Protein AF-0000000077143385 (afdb_homodimer)

Nearest PDB structures (foldseek):
  3gfq-assembly1_A  TM=7.991E-01  e=3.118E-08  Bacillus subtilis
  3gfr-assembly2_B  TM=7.952E-01  e=3.534E-08  Bacillus subtilis
  7bx9-assembly1_A  TM=7.788E-01  e=2.043E-07  Bacillus amyloliquefaciens
  3gfs-assembly1_I  TM=7.577E-01  e=7.981E-08  Bacillus subtilis
  7f76-assembly1_A  TM=7.638E-01  e=6.720E-07  Sutcliffiella cohnii

InterPro domains:
  IPR005025 NADPH-dependent FMN reductase-like domain [PF03358] (6-139)
  IPR029039 Flavoprotein-like superfamily [G3DSA:3.40.50.360] (4-163)
  IPR029039 Flavoprotein-like superfamily [SSF52218] (4-145)
  IPR050712 NAD(P)H-dependent reductase [PTHR30543] (4-132)

Foldseek 3Di:
DPAQEEEEELDQDDCQADLQSQVSVLLCVLLVHHYDYCNVQFDDADDPVCLVPQDPSLVVVLVVQQRHQEYEYRAEDDPLAGDPRSVRSVVSNCSVLCSQANHEYEYEAEDLAAVQRVRHQVVVLVVSVNSHHNHPYYYGHYNGDHPDDPSVVSVVVSVVVVD/DPAQEEEEELDQDDCQDDLQSQVSVLLCVLLVHHYDYCNVQFDDADDPVCLVPQDPSLVVVLVVQQRHQEYEYRAEDDPLAGDPRSVRSVVSNCSVLCSQANHEYEYEAEDLAAVQRVRHQVVVLVVSVNSHHNHPYYYGHYNGDHPDDPSVVSVVVSVVVVD

Organism: Mycoplasmoides gallisepticum (strain R(low / passage 15 / clone 2)) (NCBI:txid710127)

Solvent-accessible surface area (backbone atoms only — not comparable to full-atom values): 17438 Å² total; per-residue (Å²): 127,85,64,43,37,35,30,37,19,46,42,73,35,58,68,88,70,31,56,25,36,47,50,33,52,50,51,16,59,77,66,70,35,44,74,45,60,50,53,82,48,73,71,80,69,74,29,88,75,44,63,87,62,73,51,66,58,55,54,51,48,53,61,68,50,59,78,39,45,32,39,36,41,20,33,44,66,50,86,56,28,60,42,20,60,40,46,30,50,52,55,56,51,50,72,47,65,60,72,32,51,83,18,41,32,36,37,35,26,44,28,63,49,73,75,11,57,59,53,27,45,52,53,50,49,52,43,43,38,73,44,42,25,43,64,78,51,69,47,58,39,38,60,44,56,76,93,54,91,52,64,71,65,48,50,57,53,46,56,60,68,75,99,126,86,64,42,38,35,30,36,19,44,41,72,38,60,69,89,71,32,56,24,37,48,49,34,52,49,51,18,60,78,65,70,34,44,77,43,60,47,51,81,49,72,70,81,72,74,28,87,74,44,62,87,61,73,52,67,58,55,55,50,50,52,62,69,50,58,77,39,45,32,40,35,41,19,33,47,64,51,86,56,29,62,44,20,60,40,46,28,52,52,55,58,52,50,73,47,65,58,72,33,52,84,17,39,31,35,38,34,27,44,28,62,50,74,74,11,56,60,54,26,47,52,51,49,47,51,44,43,38,74,44,42,25,45,65,77,50,68,49,58,38,40,60,45,58,78,93,55,91,51,62,69,64,50,50,57,54,46,57,61,68,72,100

pLDDT: mean 93.51, std 7.83, range [45.47, 98.69]

Secondary structure (DSSP, 8-state):
----EEEEE---S-TTT-HHHHHHHHHHHHHT-EEEEGGGG--PPP-TTTTTS--HHHHHHHHHHTT-SEEEEE---BTTB--HHHHHHHHHHTTSTTTTTT-EEEEEEE-SSTT--HHHHHHHHHHHHHTT-EEEEEEEE-S--TT---HHHHHHHHHHHT-/----EEEEE---S-TTT-HHHHHHHHHHHHHT-EEEEGGGG--PPP-TTTTTS--HHHHHHHHHHTT-SEEEEE---BTTB--HHHHHHHHHHTTSTTTTTT-EEEEEEE-SSTT--HHHHHHHHHHHHHTT-EEEEEEEE-S--TT---HHHHHHHHHHHT-

Structure (mmCIF, N/CA/C/O backbone):
data_AF-0000000077143385-model_v1
#
loop_
_entity.id
_entity.type
_entity.pdbx_description
1 polymer 'Flavodoxin-like protein'
#
loop_
_atom_site.group_PDB
_atom_site.id
_atom_site.type_symbol
_atom_site.label_atom_id
_atom_site.label_alt_id
_atom_site.label_comp_id
_atom_site.label_asym_id
_atom_site.label_entity_id
_atom_site.label_seq_id
_atom_site.pdbx_PDB_ins_code
_atom_site.Cartn_x
_atom_site.Cartn_y
_atom_site.Cartn_z
_atom_site.occupancy
_atom_site.B_iso_or_equiv
_atom_site.auth_seq_id
_atom_site.auth_comp_id
_atom_site.auth_asym_id
_atom_site.auth_atom_id
_atom_site.pdbx_PDB_model_num
ATOM 1 N N . MET A 1 1 ? 10.648 -32.688 -12.57 1 45.47 1 MET A N 1
ATOM 2 C CA . MET A 1 1 ? 11.023 -31.531 -13.367 1 45.47 1 MET A CA 1
ATOM 3 C C . MET A 1 1 ? 10.742 -30.234 -12.602 1 45.47 1 MET A C 1
ATOM 5 O O . MET A 1 1 ? 9.703 -30.094 -11.969 1 45.47 1 MET A O 1
ATOM 9 N N . LYS A 1 2 ? 11.836 -29.484 -12.203 1 56.28 2 LYS A N 1
ATOM 10 C CA . LYS A 1 2 ? 11.688 -28.328 -11.312 1 56.28 2 LYS A CA 1
ATOM 11 C C . LYS A 1 2 ? 10.641 -27.359 -11.836 1 56.28 2 LYS A C 1
ATOM 13 O O . LYS A 1 2 ? 10.656 -26.984 -13.008 1 56.28 2 LYS A O 1
ATOM 18 N N . LYS A 1 3 ? 9.438 -27.25 -11.086 1 77 3 LYS A N 1
ATOM 19 C CA . LYS A 1 3 ? 8.391 -26.359 -11.57 1 77 3 LYS A CA 1
ATOM 20 C C . LYS A 1 3 ? 8.93 -24.938 -11.773 1 77 3 LYS A C 1
ATOM 22 O O . LYS A 1 3 ? 9.742 -24.469 -10.977 1 77 3 LYS A O 1
ATOM 27 N N . ASN A 1 4 ? 8.641 -24.516 -12.875 1 93.69 4 ASN A N 1
ATOM 28 C CA . ASN A 1 4 ? 9.18 -23.219 -13.258 1 93.69 4 ASN A CA 1
ATOM 29 C C . ASN A 1 4 ? 8.219 -22.078 -12.914 1 93.69 4 ASN A C 1
ATOM 31 O O . ASN A 1 4 ? 8.531 -20.906 -13.117 1 93.69 4 ASN A O 1
ATOM 35 N N . THR A 1 5 ? 6.996 -22.562 -12.375 1 97.81 5 THR A N 1
ATOM 36 C CA . THR A 1 5 ? 5.953 -21.594 -12.062 1 97.81 5 THR A CA 1
ATOM 37 C C . THR A 1 5 ? 5.559 -21.688 -10.586 1 97.81 5 THR A C 1
ATOM 39 O O . THR A 1 5 ? 5.438 -22.781 -10.039 1 97.81 5 THR A O 1
ATOM 42 N N . ILE A 1 6 ? 5.359 -20.531 -9.969 1 98.31 6 ILE A N 1
ATOM 43 C CA . ILE A 1 6 ? 4.918 -20.484 -8.578 1 98.31 6 ILE A CA 1
ATOM 44 C C . ILE A 1 6 ? 3.771 -19.5 -8.43 1 98.31 6 ILE A C 1
ATOM 46 O O . ILE A 1 6 ? 3.77 -18.438 -9.078 1 98.31 6 ILE A O 1
ATOM 50 N N . VAL A 1 7 ? 2.809 -19.844 -7.586 1 98.44 7 VAL A N 1
ATOM 51 C CA . VAL A 1 7 ? 1.696 -18.969 -7.23 1 98.44 7 VAL A CA 1
ATOM 52 C C . VAL A 1 7 ? 1.958 -18.328 -5.871 1 98.44 7 VAL A C 1
ATOM 54 O O . VAL A 1 7 ? 2.287 -19.016 -4.902 1 98.44 7 VAL A O 1
ATOM 57 N N . LEU A 1 8 ? 1.863 -17.047 -5.801 1 98.31 8 LEU A N 1
ATOM 58 C CA . LEU A 1 8 ? 1.986 -16.297 -4.559 1 98.31 8 LEU A CA 1
ATOM 59 C C . LEU A 1 8 ? 0.633 -15.742 -4.121 1 98.31 8 LEU A C 1
ATOM 61 O O . LEU A 1 8 ? 0.051 -14.898 -4.809 1 98.31 8 LEU A O 1
ATOM 65 N N . SER A 1 9 ? 0.133 -16.219 -3.029 1 96.94 9 SER A N 1
ATOM 66 C CA . SER A 1 9 ? -1.038 -15.602 -2.418 1 96.94 9 SER A CA 1
ATOM 67 C C . SER A 1 9 ? -0.657 -14.344 -1.639 1 96.94 9 SER A C 1
ATOM 69 O O . SER A 1 9 ? 0.113 -14.414 -0.678 1 96.94 9 SER A O 1
ATOM 71 N N . CYS A 1 10 ? -1.234 -13.242 -1.979 1 96.5 10 CYS A N 1
ATOM 72 C CA . CYS A 1 10 ? -0.948 -11.961 -1.335 1 96.5 10 CYS A CA 1
ATOM 73 C C . CYS A 1 10 ? -1.955 -11.672 -0.229 1 96.5 10 CYS A C 1
ATOM 75 O O . CYS A 1 10 ? -2.053 -10.539 0.243 1 96.5 10 CYS A O 1
ATOM 77 N N . SER A 1 11 ? -2.715 -12.625 0.16 1 93.31 11 SER A N 1
ATOM 78 C CA . SER A 1 11 ? -3.715 -12.508 1.217 1 93.31 11 SER A CA 1
ATOM 79 C C . SER A 1 11 ? -3.09 -12.711 2.594 1 93.31 11 SER A C 1
ATOM 81 O O . SER A 1 11 ? -2.195 -13.547 2.758 1 93.31 11 SER A O 1
ATOM 83 N N . ASN A 1 12 ? -3.549 -11.953 3.537 1 89.38 12 ASN A N 1
ATOM 84 C CA . ASN A 1 12 ? -3.076 -12.141 4.906 1 89.38 12 ASN A CA 1
ATOM 85 C C . ASN A 1 12 ? -4.188 -12.648 5.816 1 89.38 12 ASN A C 1
ATOM 87 O O . ASN A 1 12 ? -4.027 -12.68 7.039 1 89.38 12 ASN A O 1
ATOM 91 N N . SER A 1 13 ? -5.363 -12.891 5.32 1 78 13 SER A N 1
ATOM 92 C CA . SER A 1 13 ? -6.484 -13.398 6.098 1 78 13 SER A CA 1
ATOM 93 C C . SER A 1 13 ? -6.402 -14.914 6.266 1 78 13 SER A C 1
ATOM 95 O O . SER A 1 13 ? -5.516 -15.555 5.699 1 78 13 SER A O 1
ATOM 97 N N . ASP A 1 14 ? -7.246 -15.312 7.27 1 65 14 ASP A N 1
ATOM 98 C CA . ASP A 1 14 ? -7.348 -16.75 7.488 1 65 14 ASP A CA 1
ATOM 99 C C . ASP A 1 14 ? -7.684 -17.484 6.188 1 65 14 ASP A C 1
ATOM 101 O O . ASP A 1 14 ? -8.586 -17.078 5.453 1 65 14 ASP A O 1
ATOM 105 N N . VAL A 1 15 ? -6.688 -18.312 5.828 1 59.88 15 VAL A N 1
ATOM 106 C CA . VAL A 1 15 ? -6.602 -19.109 4.613 1 59.88 15 VAL A CA 1
ATOM 107 C C . VAL A 1 15 ? -7.969 -19.703 4.285 1 59.88 15 VAL A C 1
ATOM 109 O O . VAL A 1 15 ? -8.312 -19.875 3.111 1 59.88 15 VAL A O 1
ATOM 112 N N . SER A 1 16 ? -8.664 -19.875 5.277 1 61.31 16 SER A N 1
ATOM 113 C CA . SER A 1 16 ? -9.891 -20.625 5.023 1 61.31 16 SER A CA 1
ATOM 114 C C . SER A 1 16 ? -11.039 -19.688 4.637 1 61.31 16 SER A C 1
ATOM 116 O O . SER A 1 16 ? -12.055 -20.141 4.109 1 61.31 16 SER A O 1
ATOM 118 N N . LYS A 1 17 ? -10.68 -18.406 4.477 1 78.12 17 LYS A N 1
ATOM 119 C CA . LYS A 1 17 ? -11.852 -17.547 4.301 1 78.12 17 LYS A CA 1
ATOM 120 C C . LYS A 1 17 ? -11.586 -16.453 3.27 1 78.12 17 LYS A C 1
ATOM 122 O O . LYS A 1 17 ? -12.477 -15.68 2.936 1 78.12 17 LYS A O 1
ATOM 127 N N . SER A 1 18 ? -10.508 -16.547 2.715 1 90.06 18 SER A N 1
ATOM 128 C CA . SER A 1 18 ? -10.148 -15.492 1.771 1 90.06 18 SER A CA 1
ATOM 129 C C . SER A 1 18 ? -10.453 -15.914 0.335 1 90.06 18 SER A C 1
ATOM 131 O O . SER A 1 18 ? -10.016 -16.984 -0.111 1 90.06 18 SER A O 1
ATOM 133 N N . LEU A 1 19 ? -11.203 -15.023 -0.406 1 93.75 19 LEU A N 1
ATOM 134 C CA . LEU A 1 19 ? -11.516 -15.273 -1.81 1 93.75 19 LEU A CA 1
ATOM 135 C C . LEU A 1 19 ? -10.234 -15.445 -2.625 1 93.75 19 LEU A C 1
ATOM 137 O O . LEU A 1 19 ? -10.133 -16.359 -3.441 1 93.75 19 LEU A O 1
ATOM 141 N N . ASN A 1 20 ? -9.305 -14.633 -2.357 1 95.88 20 ASN A N 1
ATOM 142 C CA . ASN A 1 20 ? -8.102 -14.648 -3.18 1 95.88 20 ASN A CA 1
ATOM 143 C C . ASN A 1 20 ? -7.148 -15.766 -2.76 1 95.88 20 ASN A C 1
ATOM 145 O O . ASN A 1 20 ? -6.43 -16.328 -3.592 1 95.88 20 ASN A O 1
ATOM 149 N N . TYR A 1 21 ? -7.121 -16.125 -1.502 1 94.75 21 TYR A N 1
ATOM 150 C CA . TYR A 1 21 ? -6.402 -17.328 -1.103 1 94.75 21 TYR A CA 1
ATOM 151 C C . TYR A 1 21 ? -7.016 -18.562 -1.749 1 94.75 21 TYR A C 1
ATOM 153 O O . TYR A 1 21 ? -6.293 -19.422 -2.256 1 94.75 21 TYR A O 1
ATOM 161 N N . ASP A 1 22 ? -8.328 -18.625 -1.711 1 95.19 22 ASP A N 1
ATOM 162 C CA . ASP A 1 22 ? -9.055 -19.734 -2.34 1 95.19 22 ASP A CA 1
ATOM 163 C C . ASP A 1 22 ? -8.703 -19.844 -3.824 1 95.19 22 ASP A C 1
ATOM 165 O O . ASP A 1 22 ? -8.367 -20.922 -4.309 1 95.19 22 ASP A O 1
ATOM 169 N N . LEU A 1 23 ? -8.75 -18.75 -4.52 1 96.75 23 LEU A N 1
ATOM 170 C CA . LEU A 1 23 ? -8.414 -18.719 -5.938 1 96.75 23 LEU A CA 1
ATOM 171 C C . LEU A 1 23 ? -6.965 -19.125 -6.164 1 96.75 23 LEU A C 1
ATOM 173 O O . LEU A 1 23 ? -6.672 -19.922 -7.062 1 96.75 23 LEU A O 1
ATOM 177 N N . ALA A 1 24 ? -6.07 -18.609 -5.359 1 96.94 24 ALA A N 1
ATOM 178 C CA . ALA A 1 24 ? -4.652 -18.922 -5.488 1 96.94 24 ALA A CA 1
ATOM 179 C C . ALA A 1 24 ? -4.414 -20.422 -5.348 1 96.94 24 ALA A C 1
ATOM 181 O O . ALA A 1 24 ? -3.654 -21.016 -6.125 1 96.94 24 ALA A O 1
ATOM 182 N N . THR A 1 25 ? -5.027 -21.031 -4.375 1 95.62 25 THR A N 1
ATOM 183 C CA . THR A 1 25 ? -4.848 -22.453 -4.141 1 95.62 25 THR A CA 1
ATOM 184 C C . THR A 1 25 ? -5.398 -23.266 -5.309 1 95.62 25 THR A C 1
ATOM 186 O O . THR A 1 25 ? -4.805 -24.266 -5.711 1 95.62 25 THR A O 1
ATOM 189 N N . LYS A 1 26 ? -6.512 -22.875 -5.855 1 97.25 26 LYS A N 1
ATOM 190 C CA . LYS A 1 26 ? -7.098 -23.562 -7 1 97.25 26 LYS A CA 1
ATOM 191 C C . LYS A 1 26 ? -6.191 -23.453 -8.227 1 97.25 26 LYS A C 1
ATOM 193 O O . LYS A 1 26 ? -5.996 -24.438 -8.945 1 97.25 26 LYS A O 1
ATOM 198 N N . ILE A 1 27 ? -5.668 -22.25 -8.469 1 97.81 27 ILE A N 1
ATOM 199 C CA . ILE A 1 27 ? -4.762 -22.047 -9.594 1 97.81 27 ILE A CA 1
ATOM 200 C C . ILE A 1 27 ? -3.531 -22.938 -9.43 1 97.81 27 ILE A C 1
ATOM 202 O O . ILE A 1 27 ? -3.111 -23.609 -10.383 1 97.81 27 ILE A O 1
ATOM 206 N N . ALA A 1 28 ? -2.979 -22.906 -8.227 1 97.75 28 ALA A N 1
ATOM 207 C CA . ALA A 1 28 ? -1.795 -23.719 -7.961 1 97.75 28 ALA A CA 1
ATOM 208 C C . ALA A 1 28 ? -2.084 -25.203 -8.195 1 97.75 28 ALA A C 1
ATOM 210 O O . ALA A 1 28 ? -1.285 -25.906 -8.82 1 97.75 28 ALA A O 1
ATOM 211 N N . LYS A 1 29 ? -3.201 -25.656 -7.734 1 97.19 29 LYS A N 1
ATOM 212 C CA . LYS A 1 29 ? -3.582 -27.062 -7.852 1 97.19 29 LYS A CA 1
ATOM 213 C C . LYS A 1 29 ? -3.828 -27.453 -9.305 1 97.19 29 LYS A C 1
ATOM 215 O O . LYS A 1 29 ? -3.25 -28.422 -9.805 1 97.19 29 LYS A O 1
ATOM 220 N N . LEU A 1 30 ? -4.652 -26.719 -9.992 1 97.5 30 LEU A N 1
ATOM 221 C CA . LEU A 1 30 ? -5.031 -27.047 -11.367 1 97.5 30 LEU A CA 1
ATOM 222 C C . LEU A 1 30 ? -3.836 -26.922 -12.305 1 97.5 30 LEU A C 1
ATOM 224 O O . LEU A 1 30 ? -3.727 -27.656 -13.281 1 97.5 30 LEU A O 1
ATOM 228 N N . GLY A 1 31 ? -2.967 -26 -12.031 1 97.5 31 GLY A N 1
ATOM 229 C CA . GLY A 1 31 ? -1.798 -25.781 -12.867 1 97.5 31 GLY A CA 1
ATOM 230 C C . GLY A 1 31 ? -0.621 -26.656 -12.484 1 97.5 31 GLY A C 1
ATOM 231 O O . GLY A 1 31 ? 0.382 -26.703 -13.203 1 97.5 31 GLY A O 1
ATOM 232 N N . SER A 1 32 ? -0.739 -27.375 -11.391 1 97.12 32 SER A N 1
ATOM 233 C CA . SER A 1 32 ? 0.367 -28.141 -10.82 1 97.12 32 SER A CA 1
ATOM 234 C C . SER A 1 32 ? 1.586 -27.25 -10.586 1 97.12 32 SER A C 1
ATOM 236 O O . SER A 1 32 ? 2.701 -27.594 -10.977 1 97.12 32 SER A O 1
ATOM 238 N N . PHE A 1 33 ? 1.352 -26.062 -10 1 98 33 PHE A N 1
ATOM 239 C CA . PHE A 1 33 ? 2.395 -25.094 -9.688 1 98 33 PHE A CA 1
ATOM 240 C C . PHE A 1 33 ? 2.73 -25.125 -8.203 1 98 33 PHE A C 1
ATOM 242 O O . PHE A 1 33 ? 1.921 -25.562 -7.383 1 98 33 PHE A O 1
ATOM 249 N N . ASP A 1 34 ? 3.938 -24.688 -7.832 1 98.06 34 ASP A N 1
ATOM 250 C CA . ASP A 1 34 ? 4.262 -24.453 -6.426 1 98.06 34 ASP A CA 1
ATOM 251 C C . ASP A 1 34 ? 3.459 -23.297 -5.855 1 98.06 34 ASP A C 1
ATOM 253 O O . ASP A 1 34 ? 2.941 -22.453 -6.609 1 98.06 34 ASP A O 1
ATOM 257 N N . PHE A 1 35 ? 3.357 -23.344 -4.559 1 97.31 35 PHE A N 1
ATOM 258 C CA . PHE A 1 35 ? 2.494 -22.375 -3.891 1 97.31 35 PHE A CA 1
ATOM 259 C C . PHE A 1 35 ? 3.186 -21.781 -2.668 1 97.31 35 PHE A C 1
ATOM 261 O O . PHE A 1 35 ? 3.811 -22.5 -1.891 1 97.31 35 PHE A O 1
ATOM 268 N N . ILE A 1 36 ? 3.115 -20.469 -2.543 1 97.12 36 ILE A N 1
ATOM 269 C CA . ILE A 1 36 ? 3.58 -19.797 -1.339 1 97.12 36 ILE A CA 1
ATOM 270 C C . ILE A 1 36 ? 2.492 -18.859 -0.823 1 97.12 36 ILE A C 1
ATOM 272 O O . ILE A 1 36 ? 1.931 -18.062 -1.587 1 97.12 36 ILE A O 1
ATOM 276 N N . ASN A 1 37 ? 2.213 -19 0.399 1 95.94 37 ASN A N 1
ATOM 277 C CA . ASN A 1 37 ? 1.375 -18.031 1.105 1 95.94 37 ASN A CA 1
ATOM 278 C C . ASN A 1 37 ? 2.211 -16.922 1.751 1 95.94 37 ASN A C 1
ATOM 280 O O . ASN A 1 37 ? 2.939 -17.172 2.713 1 95.94 37 ASN A O 1
ATOM 284 N N . LEU A 1 38 ? 2.045 -15.703 1.31 1 96.31 38 LEU A N 1
ATOM 285 C CA . LEU A 1 38 ? 2.896 -14.625 1.806 1 96.31 38 LEU A CA 1
ATOM 286 C C . LEU A 1 38 ? 2.625 -14.359 3.281 1 96.31 38 LEU A C 1
ATOM 288 O O . LEU A 1 38 ? 3.469 -13.789 3.979 1 96.31 38 LEU A O 1
ATOM 292 N N . ALA A 1 39 ? 1.445 -14.742 3.754 1 93.94 39 ALA A N 1
ATOM 293 C CA . ALA A 1 39 ? 1.126 -14.57 5.168 1 93.94 39 ALA A CA 1
ATOM 294 C C . ALA A 1 39 ? 2.148 -15.273 6.055 1 93.94 39 ALA A C 1
ATOM 296 O O . ALA A 1 39 ? 2.367 -14.875 7.199 1 93.94 39 ALA A O 1
ATOM 297 N N . ASP A 1 40 ? 2.811 -16.312 5.523 1 94.69 40 ASP A N 1
ATOM 298 C CA . ASP A 1 40 ? 3.83 -17.047 6.266 1 94.69 40 ASP A CA 1
ATOM 299 C C . ASP A 1 40 ? 5.109 -16.219 6.406 1 94.69 40 ASP A C 1
ATOM 301 O O . ASP A 1 40 ? 5.996 -16.578 7.184 1 94.69 40 ASP A O 1
ATOM 305 N N . TYR A 1 41 ? 5.125 -15.07 5.75 1 96.31 41 TYR A N 1
ATOM 306 C CA . TYR A 1 41 ? 6.332 -14.25 5.73 1 96.31 41 TYR A CA 1
ATOM 307 C C . TYR A 1 41 ? 6.051 -12.852 6.258 1 96.31 41 TYR A C 1
ATOM 309 O O . TYR A 1 41 ? 6.691 -11.883 5.84 1 96.31 41 TYR A O 1
ATOM 317 N N . ASN A 1 42 ? 5.094 -12.797 7.066 1 94.19 42 ASN A N 1
ATOM 318 C CA . ASN A 1 42 ? 4.789 -11.523 7.715 1 94.19 42 ASN A CA 1
ATOM 319 C C . ASN A 1 42 ? 5.98 -11.008 8.516 1 94.19 42 ASN A C 1
ATOM 321 O O . ASN A 1 42 ? 6.598 -11.758 9.273 1 94.19 42 ASN A O 1
ATOM 325 N N . VAL A 1 43 ? 6.375 -9.734 8.32 1 96.06 43 VAL A N 1
ATOM 326 C CA . VAL A 1 43 ? 7.496 -9.078 8.992 1 96.06 43 VAL A CA 1
ATOM 327 C C . VAL A 1 43 ? 7.129 -7.637 9.328 1 96.06 43 VAL A C 1
ATOM 329 O O . VAL A 1 43 ? 6.094 -7.133 8.883 1 96.06 43 VAL A O 1
ATOM 332 N N . ASP A 1 44 ? 7.934 -6.98 10.125 1 94.31 44 ASP A N 1
ATOM 333 C CA . ASP A 1 44 ? 7.73 -5.57 10.438 1 94.31 44 ASP A CA 1
ATOM 334 C C . ASP A 1 44 ? 7.812 -4.707 9.18 1 94.31 44 ASP A C 1
ATOM 336 O O . ASP A 1 44 ? 8.438 -5.098 8.195 1 94.31 44 ASP A O 1
ATOM 340 N N . HIS A 1 45 ? 7.215 -3.582 9.234 1 95 45 HIS A N 1
ATOM 341 C CA . HIS A 1 45 ? 7.199 -2.664 8.102 1 95 45 HIS A CA 1
ATOM 342 C C . HIS A 1 45 ? 8.609 -2.182 7.766 1 95 45 HIS A C 1
ATOM 344 O O . HIS A 1 45 ? 9.398 -1.891 8.664 1 95 45 HIS A O 1
ATOM 350 N N . ILE A 1 46 ? 8.859 -2.117 6.531 1 93.5 46 ILE A N 1
ATOM 351 C CA . ILE A 1 46 ? 10.102 -1.537 6.039 1 93.5 46 ILE A CA 1
ATOM 352 C C . ILE A 1 46 ? 10.102 -0.028 6.277 1 93.5 46 ILE A C 1
ATOM 354 O O . ILE A 1 46 ? 9.047 0.614 6.207 1 93.5 46 ILE A O 1
ATOM 358 N N . SER A 1 47 ? 11.25 0.544 6.625 1 87.5 47 SER A N 1
ATOM 359 C CA . SER A 1 47 ? 11.453 1.979 6.797 1 87.5 47 SER A CA 1
ATOM 360 C C . SER A 1 47 ? 12.859 2.395 6.375 1 87.5 47 SER A C 1
ATOM 362 O O . SER A 1 47 ? 13.711 1.543 6.105 1 87.5 47 SER A O 1
ATOM 364 N N . SER A 1 48 ? 13.031 3.65 6.262 1 81.44 48 SER A N 1
ATOM 365 C CA . SER A 1 48 ? 14.359 4.156 5.926 1 81.44 48 SER A CA 1
ATOM 366 C C . SER A 1 48 ? 15.391 3.748 6.973 1 81.44 48 SER A C 1
ATOM 368 O O . SER A 1 48 ? 16.562 3.578 6.656 1 81.44 48 SER A O 1
ATOM 370 N N . ASP A 1 49 ? 14.914 3.504 8.172 1 81.69 49 ASP A N 1
ATOM 371 C CA . ASP A 1 49 ? 15.812 3.18 9.266 1 81.69 49 ASP A CA 1
ATOM 372 C C . ASP A 1 49 ? 16.094 1.68 9.32 1 81.69 49 ASP A C 1
ATOM 374 O O . ASP A 1 49 ? 17.125 1.255 9.867 1 81.69 49 ASP A O 1
ATOM 378 N N . THR A 1 50 ? 15.211 0.937 8.711 1 84 50 THR A N 1
ATOM 379 C CA . THR A 1 50 ? 15.312 -0.505 8.906 1 84 50 THR A CA 1
ATOM 380 C C . THR A 1 50 ? 15.789 -1.189 7.625 1 84 50 THR A C 1
ATOM 382 O O . THR A 1 50 ? 16.156 -2.365 7.645 1 84 50 THR A O 1
ATOM 385 N N . VAL A 1 51 ? 15.891 -0.513 6.559 1 85.75 51 VAL A N 1
ATOM 386 C CA . VAL A 1 51 ? 16.062 -1.098 5.23 1 85.75 51 VAL A CA 1
ATOM 387 C C . VAL A 1 51 ? 17.406 -1.813 5.156 1 85.75 51 VAL A C 1
ATOM 389 O O . VAL A 1 51 ? 17.594 -2.703 4.324 1 85.75 51 VAL A O 1
ATOM 392 N N . GLU A 1 52 ? 18.328 -1.51 6.047 1 88.19 52 GLU A N 1
ATOM 393 C CA . GLU A 1 52 ? 19.656 -2.104 6.004 1 88.19 52 GLU A CA 1
ATOM 394 C C . GLU A 1 52 ? 19.672 -3.49 6.641 1 88.19 52 GLU A C 1
ATOM 396 O O . GLU A 1 52 ? 20.625 -4.25 6.477 1 88.19 52 GLU A O 1
ATOM 401 N N . LYS A 1 53 ? 18.656 -3.826 7.387 1 93.06 53 LYS A N 1
ATOM 402 C CA . LYS A 1 53 ? 18.562 -5.121 8.055 1 93.06 53 LYS A CA 1
ATOM 403 C C . LYS A 1 53 ? 17.375 -5.926 7.527 1 93.06 53 LYS A C 1
ATOM 405 O O . LYS A 1 53 ? 16.312 -5.98 8.164 1 93.06 53 LYS A O 1
ATOM 410 N N . VAL A 1 54 ? 17.609 -6.613 6.477 1 96.12 54 VAL A N 1
ATOM 411 C CA . VAL A 1 54 ? 16.547 -7.406 5.859 1 96.12 54 VAL A CA 1
ATOM 412 C C . VAL A 1 54 ? 16.156 -8.547 6.793 1 96.12 54 VAL A C 1
ATOM 414 O O . VAL A 1 54 ? 17 -9.32 7.246 1 96.12 54 VAL A O 1
ATOM 417 N N . PRO A 1 55 ? 14.906 -8.68 7.09 1 97.62 55 PRO A N 1
ATOM 418 C CA . PRO A 1 55 ? 14.477 -9.781 7.949 1 97.62 55 PRO A CA 1
ATOM 419 C C . PRO A 1 55 ? 14.797 -11.148 7.359 1 97.62 55 PRO A C 1
ATOM 421 O O . PRO A 1 55 ? 14.727 -11.336 6.141 1 97.62 55 PRO A O 1
ATOM 424 N N . ALA A 1 56 ? 15.07 -12.102 8.188 1 97.81 56 ALA A N 1
ATOM 425 C CA . ALA A 1 56 ? 15.453 -13.445 7.773 1 97.81 56 ALA A CA 1
ATOM 426 C C . ALA A 1 56 ? 14.375 -14.078 6.906 1 97.81 56 ALA A C 1
ATOM 428 O O . ALA A 1 56 ? 14.672 -14.742 5.91 1 97.81 56 ALA A O 1
ATOM 429 N N . LYS A 1 57 ? 13.117 -13.867 7.289 1 98.06 57 LYS A N 1
ATOM 430 C CA . LYS A 1 57 ? 12.008 -14.438 6.535 1 98.06 57 LYS A CA 1
ATOM 431 C C . LYS A 1 57 ? 12.008 -13.938 5.09 1 98.06 57 LYS A C 1
ATOM 433 O O . LYS A 1 57 ? 11.664 -14.688 4.172 1 98.06 57 LYS A O 1
ATOM 438 N N . ILE A 1 58 ? 12.359 -12.703 4.914 1 98.19 58 ILE A N 1
ATOM 439 C CA . ILE A 1 58 ? 12.391 -12.109 3.582 1 98.19 58 ILE A CA 1
ATOM 440 C C . ILE A 1 58 ? 13.555 -12.703 2.783 1 98.19 58 ILE A C 1
ATOM 442 O O . ILE A 1 58 ? 13.414 -13 1.596 1 98.19 58 ILE A O 1
ATOM 446 N N . SER A 1 59 ? 14.703 -12.82 3.42 1 97.38 59 SER A N 1
ATOM 447 C CA . SER A 1 59 ? 15.844 -13.461 2.762 1 97.38 59 SER A CA 1
ATOM 448 C C . SER A 1 59 ? 15.5 -14.875 2.324 1 97.38 59 SER A C 1
ATOM 450 O O . SER A 1 59 ? 15.82 -15.289 1.207 1 97.38 59 SER A O 1
ATOM 452 N N . GLU A 1 60 ? 14.844 -15.562 3.188 1 98 60 GLU A N 1
ATOM 453 C CA . GLU A 1 60 ? 14.398 -16.922 2.863 1 98 60 GLU A CA 1
ATOM 454 C C . GLU A 1 60 ? 13.453 -16.906 1.666 1 98 60 GLU A C 1
ATOM 456 O O . GLU A 1 60 ? 13.594 -17.734 0.756 1 98 60 GLU A O 1
ATOM 461 N N . LEU A 1 61 ? 12.5 -16.047 1.681 1 98.06 61 LEU A N 1
ATOM 462 C CA . LEU A 1 61 ? 11.539 -15.938 0.589 1 98.06 61 LEU A CA 1
ATOM 463 C C . LEU A 1 61 ? 12.242 -15.625 -0.726 1 98.06 61 LEU A C 1
ATOM 465 O O . LEU A 1 61 ? 11.938 -16.234 -1.757 1 98.06 61 LEU A O 1
ATOM 469 N N . ASN A 1 62 ? 13.141 -14.664 -0.668 1 96.75 62 ASN A N 1
ATOM 470 C CA . ASN A 1 62 ? 13.914 -14.328 -1.854 1 96.75 62 ASN A CA 1
ATOM 471 C C . ASN A 1 62 ? 14.602 -15.547 -2.445 1 96.75 62 ASN A C 1
ATOM 473 O O . ASN A 1 62 ? 14.547 -15.781 -3.656 1 96.75 62 ASN A O 1
ATOM 477 N N . GLU A 1 63 ? 15.242 -16.297 -1.625 1 96.44 63 GLU A N 1
ATOM 478 C CA . GLU A 1 63 ? 15.945 -17.5 -2.066 1 96.44 63 GLU A CA 1
ATOM 479 C C . GLU A 1 63 ? 14.984 -18.516 -2.662 1 96.44 63 GLU A C 1
ATOM 481 O O . GLU A 1 63 ? 15.281 -19.141 -3.686 1 96.44 63 GLU A O 1
ATOM 486 N N . LYS A 1 64 ? 13.883 -18.641 -2.043 1 96.75 64 LYS A N 1
ATOM 487 C CA . LYS A 1 64 ? 12.883 -19.609 -2.486 1 96.75 64 LYS A CA 1
ATOM 488 C C . LYS A 1 64 ? 12.336 -19.234 -3.861 1 96.75 64 LYS A C 1
ATOM 490 O O . LYS A 1 64 ? 11.992 -20.125 -4.652 1 96.75 64 LYS A O 1
ATOM 495 N N . LEU A 1 65 ? 12.289 -17.984 -4.188 1 97.12 65 LEU A N 1
ATOM 496 C CA . LEU A 1 65 ? 11.641 -17.516 -5.406 1 97.12 65 LEU A CA 1
ATOM 497 C C . LEU A 1 65 ? 12.625 -17.5 -6.57 1 97.12 65 LEU A C 1
ATOM 499 O O . LEU A 1 65 ? 12.211 -17.453 -7.734 1 97.12 65 LEU A O 1
ATOM 503 N N . LEU A 1 66 ? 13.883 -17.594 -6.34 1 93.88 66 LEU A N 1
ATOM 504 C CA . LEU A 1 66 ? 14.953 -17.391 -7.316 1 93.88 66 LEU A CA 1
ATOM 505 C C . LEU A 1 66 ? 14.82 -18.375 -8.469 1 93.88 66 LEU A C 1
ATOM 507 O O . LEU A 1 66 ? 14.969 -18 -9.641 1 93.88 66 LEU A O 1
ATOM 511 N N . PRO A 1 67 ? 14.477 -19.562 -8.211 1 94.5 67 PRO A N 1
ATOM 512 C CA . PRO A 1 67 ? 14.547 -20.547 -9.297 1 94.5 67 PRO A CA 1
ATOM 513 C C . PRO A 1 67 ? 13.367 -20.453 -10.258 1 94.5 67 PRO A C 1
ATOM 515 O O . PRO A 1 67 ? 13.391 -21.062 -11.328 1 94.5 67 PRO A O 1
ATOM 518 N N . TYR A 1 68 ? 12.359 -19.75 -9.93 1 97.12 68 TYR A N 1
ATOM 519 C CA . TYR A 1 68 ? 11.148 -19.75 -10.742 1 97.12 68 TYR A CA 1
ATOM 520 C C . TYR A 1 68 ? 11.25 -18.734 -11.867 1 97.12 68 TYR A C 1
ATOM 522 O O . TYR A 1 68 ? 11.789 -17.641 -11.68 1 97.12 68 TYR A O 1
ATOM 530 N N . GLU A 1 69 ? 10.711 -19.125 -13 1 96.69 69 GLU A N 1
ATOM 531 C CA . GLU A 1 69 ? 10.695 -18.25 -14.164 1 96.69 69 GLU A CA 1
ATOM 532 C C . GLU A 1 69 ? 9.367 -17.516 -14.281 1 96.69 69 GLU A C 1
ATOM 534 O O . GLU A 1 69 ? 9.305 -16.422 -14.859 1 96.69 69 GLU A O 1
ATOM 539 N N . LYS A 1 70 ? 8.336 -18.125 -13.828 1 97.81 70 LYS A N 1
ATOM 540 C CA . LYS A 1 70 ? 6.992 -17.547 -13.867 1 97.81 70 LYS A CA 1
ATOM 541 C C . LYS A 1 70 ? 6.41 -17.422 -12.469 1 97.81 70 LYS A C 1
ATOM 543 O O . LYS A 1 70 ? 6.488 -18.359 -11.664 1 97.81 70 LYS A O 1
ATOM 548 N N . MET A 1 71 ? 5.875 -16.281 -12.211 1 98.38 71 MET A N 1
ATOM 549 C CA . MET A 1 71 ? 5.254 -16.016 -10.922 1 98.38 71 MET A CA 1
ATOM 550 C C . MET A 1 71 ? 3.84 -15.477 -11.094 1 98.38 71 MET A C 1
ATOM 552 O O . MET A 1 71 ? 3.625 -14.539 -11.867 1 98.38 71 MET A O 1
ATOM 556 N N . ILE A 1 72 ? 2.893 -16.078 -10.453 1 98.69 72 ILE A N 1
ATOM 557 C CA . ILE A 1 72 ? 1.498 -15.648 -10.461 1 98.69 72 ILE A CA 1
ATOM 558 C C . ILE A 1 72 ? 1.151 -15 -9.125 1 98.69 72 ILE A C 1
ATOM 560 O O . ILE A 1 72 ? 1.126 -15.672 -8.086 1 98.69 72 ILE A O 1
ATOM 564 N N . PHE A 1 73 ? 0.922 -13.75 -9.125 1 98.69 73 PHE A N 1
ATOM 565 C CA . PHE A 1 73 ? 0.523 -13 -7.941 1 98.69 73 PHE A CA 1
ATOM 566 C C . PHE A 1 73 ? -0.995 -12.93 -7.836 1 98.69 73 PHE A C 1
ATOM 568 O O . PHE A 1 73 ? -1.653 -12.32 -8.688 1 98.69 73 PHE A O 1
ATOM 575 N N . VAL A 1 74 ? -1.575 -13.516 -6.836 1 98 74 VAL A N 1
ATOM 576 C CA . VAL A 1 74 ? -3.01 -13.438 -6.578 1 98 74 VAL A CA 1
ATOM 577 C C . VAL A 1 74 ? -3.271 -12.492 -5.406 1 98 74 VAL A C 1
ATOM 579 O O . VAL A 1 74 ? -2.891 -12.789 -4.27 1 98 74 VAL A O 1
ATOM 582 N N . THR A 1 75 ? -3.957 -11.43 -5.664 1 97 75 THR A N 1
ATOM 583 C CA . THR A 1 75 ? -3.971 -10.375 -4.66 1 97 75 THR A CA 1
ATOM 584 C C . THR A 1 75 ? -5.395 -9.898 -4.398 1 97 75 THR A C 1
ATOM 586 O O . THR A 1 75 ? -6.184 -9.734 -5.332 1 97 75 THR A O 1
ATOM 589 N N . PRO A 1 76 ? -5.758 -9.719 -3.121 1 95.44 76 PRO A N 1
ATOM 590 C CA . PRO A 1 76 ? -6.98 -8.969 -2.812 1 95.44 76 PRO A CA 1
ATOM 591 C C . PRO A 1 76 ? -6.844 -7.477 -3.092 1 95.44 76 PRO A C 1
ATOM 593 O O . PRO A 1 76 ? -5.746 -6.996 -3.389 1 95.44 76 PRO A O 1
ATOM 596 N N . GLU A 1 77 ? -7.988 -6.844 -3.129 1 94.12 77 GLU A N 1
ATOM 597 C CA . GLU A 1 77 ? -8.047 -5.387 -3.232 1 94.12 77 GLU A CA 1
ATOM 598 C C . GLU A 1 77 ? -8.664 -4.77 -1.982 1 94.12 77 GLU A C 1
ATOM 600 O O . GLU A 1 77 ? -9.719 -5.211 -1.523 1 94.12 77 GLU A O 1
ATOM 605 N N . ILE A 1 78 ? -8.008 -3.83 -1.379 1 91.81 78 ILE A N 1
ATOM 606 C CA . ILE A 1 78 ? -8.57 -2.996 -0.321 1 91.81 78 ILE A CA 1
ATOM 607 C C . ILE A 1 78 ? -8.508 -1.526 -0.734 1 91.81 78 ILE A C 1
ATOM 609 O O . ILE A 1 78 ? -7.418 -0.974 -0.923 1 91.81 78 ILE A O 1
ATOM 613 N N . ASN A 1 79 ? -9.68 -0.95 -0.921 1 90.56 79 ASN A N 1
ATOM 614 C CA . ASN A 1 79 ? -9.812 0.451 -1.306 1 90.56 79 ASN A CA 1
ATOM 615 C C . ASN A 1 79 ? -9.023 0.762 -2.574 1 90.56 79 ASN A C 1
ATOM 617 O O . ASN A 1 79 ? -8.297 1.754 -2.631 1 90.56 79 ASN A O 1
ATOM 621 N N . GLY A 1 80 ? -9.047 -0.16 -3.467 1 90.12 80 GLY A N 1
ATOM 622 C CA . GLY A 1 80 ? -8.516 0.085 -4.797 1 90.12 80 GLY A CA 1
ATOM 623 C C . GLY A 1 80 ? -7.062 -0.328 -4.941 1 90.12 80 GLY A C 1
ATOM 624 O O . GLY A 1 80 ? -6.504 -0.276 -6.039 1 90.12 80 GLY A O 1
ATOM 625 N N . TYR A 1 81 ? -6.422 -0.716 -3.93 1 91.81 81 TYR A N 1
ATOM 626 C CA . TYR A 1 81 ? -5 -1.035 -3.959 1 91.81 81 TYR A CA 1
ATOM 627 C C . TYR A 1 81 ? -4.719 -2.346 -3.232 1 91.81 81 TYR A C 1
ATOM 629 O O . TYR A 1 81 ? -5.621 -2.934 -2.631 1 91.81 81 TYR A O 1
ATOM 637 N N . MET A 1 82 ? -3.494 -2.805 -3.383 1 93.69 82 MET A N 1
ATOM 638 C CA . MET A 1 82 ? -3.121 -4.008 -2.643 1 93.69 82 MET A CA 1
ATOM 639 C C . MET A 1 82 ? -3.082 -3.734 -1.144 1 93.69 82 MET A C 1
ATOM 641 O O . MET A 1 82 ? -2.859 -2.598 -0.721 1 93.69 82 MET A O 1
ATOM 645 N N . PRO A 1 83 ? -3.354 -4.762 -0.349 1 94.12 83 PRO A N 1
ATOM 646 C CA . PRO A 1 83 ? -3.26 -4.566 1.1 1 94.12 83 PRO A CA 1
ATOM 647 C C . PRO A 1 83 ? -1.868 -4.117 1.544 1 94.12 83 PRO A C 1
ATOM 649 O O . PRO A 1 83 ? -0.866 -4.523 0.949 1 94.12 83 PRO A O 1
ATOM 652 N N . GLY A 1 84 ? -1.821 -3.275 2.627 1 95.25 84 GLY A N 1
ATOM 653 C CA . GLY A 1 84 ? -0.546 -2.852 3.184 1 95.25 84 GLY A CA 1
ATOM 654 C C . GLY A 1 84 ? 0.393 -4.008 3.473 1 95.25 84 GLY A C 1
ATOM 655 O O . GLY A 1 84 ? 1.604 -3.895 3.275 1 95.25 84 GLY A O 1
ATOM 656 N N . PHE A 1 85 ? -0.171 -5.094 3.854 1 94.88 85 PHE A N 1
ATOM 657 C CA . PHE A 1 85 ? 0.584 -6.309 4.148 1 94.88 85 PHE A CA 1
ATOM 658 C C . PHE A 1 85 ? 1.396 -6.746 2.934 1 94.88 85 PHE A C 1
ATOM 660 O O . PHE A 1 85 ? 2.615 -6.902 3.02 1 94.88 85 PHE A O 1
ATOM 667 N N . ALA A 1 86 ? 0.756 -6.945 1.884 1 95.56 86 ALA A N 1
ATOM 668 C CA . ALA A 1 86 ? 1.418 -7.414 0.669 1 95.56 86 ALA A CA 1
ATOM 669 C C . ALA A 1 86 ? 2.428 -6.391 0.164 1 95.56 86 ALA A C 1
ATOM 671 O O . ALA A 1 86 ? 3.529 -6.75 -0.26 1 95.56 86 ALA A O 1
ATOM 672 N N . LYS A 1 87 ? 2.043 -5.105 0.185 1 95.69 87 LYS A N 1
ATOM 673 C CA . LYS A 1 87 ? 2.945 -4.031 -0.224 1 95.69 87 LYS A CA 1
ATOM 674 C C . LYS A 1 87 ? 4.238 -4.062 0.588 1 95.69 87 LYS A C 1
ATOM 676 O O . LYS A 1 87 ? 5.324 -3.842 0.047 1 95.69 87 LYS A O 1
ATOM 681 N N . ASN A 1 88 ? 4.125 -4.312 1.835 1 96.56 88 ASN A N 1
ATOM 682 C CA . ASN A 1 88 ? 5.293 -4.359 2.709 1 96.56 88 ASN A CA 1
ATOM 683 C C . ASN A 1 88 ? 6.246 -5.484 2.312 1 96.56 88 ASN A C 1
ATOM 685 O O . ASN A 1 88 ? 7.457 -5.281 2.236 1 96.56 88 ASN A O 1
ATOM 689 N N . ILE A 1 89 ? 5.723 -6.645 2.072 1 97.12 89 ILE A N 1
ATOM 690 C CA . ILE A 1 89 ? 6.535 -7.793 1.688 1 97.12 89 ILE A CA 1
ATOM 691 C C . ILE A 1 89 ? 7.219 -7.516 0.351 1 97.12 89 ILE A C 1
ATOM 693 O O . ILE A 1 89 ? 8.414 -7.766 0.196 1 97.12 89 ILE A O 1
ATOM 697 N N . LEU A 1 90 ? 6.48 -6.988 -0.611 1 96.81 90 LEU A N 1
ATOM 698 C CA . LEU A 1 90 ? 7.047 -6.688 -1.92 1 96.81 90 LEU A CA 1
ATOM 699 C C . LEU A 1 90 ? 8.148 -5.637 -1.807 1 96.81 90 LEU A C 1
ATOM 701 O O . LEU A 1 90 ? 9.172 -5.727 -2.486 1 96.81 90 LEU A O 1
ATOM 705 N N . ASP A 1 91 ? 7.902 -4.625 -0.992 1 95.81 91 ASP A N 1
ATOM 706 C CA . ASP A 1 91 ? 8.922 -3.607 -0.773 1 95.81 91 ASP A CA 1
ATOM 707 C C . ASP A 1 91 ? 10.195 -4.223 -0.194 1 95.81 91 ASP A C 1
ATOM 709 O O . ASP A 1 91 ? 11.305 -3.893 -0.623 1 95.81 91 ASP A O 1
ATOM 713 N N . TRP A 1 92 ? 10.047 -5.094 0.741 1 97.19 92 TRP A N 1
ATOM 714 C CA . TRP A 1 92 ? 11.203 -5.785 1.303 1 97.19 92 TRP A CA 1
ATOM 715 C C . TRP A 1 92 ? 11.922 -6.602 0.233 1 97.19 92 TRP A C 1
ATOM 717 O O . TRP A 1 92 ? 13.148 -6.57 0.142 1 97.19 92 TRP A O 1
ATOM 727 N N . LEU A 1 93 ? 11.188 -7.34 -0.545 1 96.94 93 LEU A N 1
ATOM 728 C CA . LEU A 1 93 ? 11.773 -8.156 -1.6 1 96.94 93 LEU A CA 1
ATOM 729 C C . LEU A 1 93 ? 12.547 -7.289 -2.592 1 96.94 93 LEU A C 1
ATOM 731 O O . LEU A 1 93 ? 13.57 -7.719 -3.133 1 96.94 93 LEU A O 1
ATOM 735 N N . SER A 1 94 ? 12.078 -6.105 -2.795 1 95 94 SER A N 1
ATOM 736 C CA . SER A 1 94 ? 12.633 -5.211 -3.803 1 95 94 SER A CA 1
ATOM 737 C C . SER A 1 94 ? 14.023 -4.719 -3.402 1 95 94 SER A C 1
ATOM 739 O O . SER A 1 94 ? 14.734 -4.117 -4.211 1 95 94 SER A O 1
ATOM 741 N N . ILE A 1 95 ? 14.414 -4.906 -2.154 1 94.12 95 ILE A N 1
ATOM 742 C CA . ILE A 1 95 ? 15.773 -4.559 -1.748 1 94.12 95 ILE A CA 1
ATOM 743 C C . ILE A 1 95 ? 16.781 -5.312 -2.619 1 94.12 95 ILE A C 1
ATOM 745 O O . ILE A 1 95 ? 17.844 -4.781 -2.945 1 94.12 95 ILE A O 1
ATOM 749 N N . ASN A 1 96 ? 16.438 -6.578 -2.867 1 93.62 96 ASN A N 1
ATOM 750 C CA . ASN A 1 96 ? 17.141 -7.258 -3.955 1 93.62 96 ASN A CA 1
ATOM 751 C C . ASN A 1 96 ? 16.625 -6.805 -5.32 1 93.62 96 ASN A C 1
ATOM 753 O O . ASN A 1 96 ? 15.625 -7.316 -5.812 1 93.62 96 ASN A O 1
ATOM 757 N N . LYS A 1 97 ? 17.328 -5.965 -5.988 1 90.62 97 LYS A N 1
ATOM 758 C CA . LYS A 1 97 ? 16.859 -5.277 -7.188 1 90.62 97 LYS A CA 1
ATOM 759 C C . LYS A 1 97 ? 16.641 -6.262 -8.328 1 90.62 97 LYS A C 1
ATOM 761 O O . LYS A 1 97 ? 15.922 -5.957 -9.289 1 90.62 97 LYS A O 1
ATOM 766 N N . ASN A 1 98 ? 17.156 -7.406 -8.219 1 91.19 98 ASN A N 1
ATOM 767 C CA . ASN A 1 98 ? 17.062 -8.352 -9.336 1 91.19 98 ASN A CA 1
ATOM 768 C C . ASN A 1 98 ? 16.109 -9.5 -9.023 1 91.19 98 ASN A C 1
ATOM 770 O O . ASN A 1 98 ? 16.031 -10.469 -9.773 1 91.19 98 ASN A O 1
ATOM 774 N N . TRP A 1 99 ? 15.305 -9.367 -7.938 1 92.94 99 TRP A N 1
ATOM 775 C CA . TRP A 1 99 ? 14.539 -10.523 -7.492 1 92.94 99 TRP A CA 1
ATOM 776 C C . TRP A 1 99 ? 13.5 -10.93 -8.539 1 92.94 99 TRP A C 1
ATOM 778 O O . TRP A 1 99 ? 13.125 -12.102 -8.625 1 92.94 99 TRP A O 1
ATOM 788 N N . LEU A 1 100 ? 13.07 -9.969 -9.461 1 95.75 100 LEU A N 1
ATOM 789 C CA . LEU A 1 100 ? 12.094 -10.281 -10.508 1 95.75 100 LEU A CA 1
ATOM 790 C C . LEU A 1 100 ? 12.742 -10.195 -11.891 1 95.75 100 LEU A C 1
ATOM 792 O O . LEU A 1 100 ? 12.047 -10.242 -12.906 1 95.75 100 LEU A O 1
ATOM 796 N N . GLY A 1 101 ? 14 -9.93 -11.898 1 91.88 101 GLY A N 1
ATOM 797 C CA . GLY A 1 101 ? 14.68 -9.82 -13.18 1 91.88 101 GLY A CA 1
ATOM 798 C C . GLY A 1 101 ? 14.438 -11.008 -14.086 1 91.88 101 GLY A C 1
ATOM 799 O O . GLY A 1 101 ? 14.625 -12.156 -13.68 1 91.88 101 GLY A O 1
ATOM 800 N N . ASN A 1 102 ? 13.977 -10.758 -15.344 1 89.19 102 ASN A N 1
ATOM 801 C CA . ASN A 1 102 ? 13.766 -11.75 -16.391 1 89.19 102 ASN A CA 1
ATOM 802 C C . ASN A 1 102 ? 12.633 -12.703 -16.047 1 89.19 102 ASN A C 1
ATOM 804 O O . ASN A 1 102 ? 12.555 -13.805 -16.594 1 89.19 102 ASN A O 1
ATOM 808 N N . LYS A 1 103 ? 11.898 -12.422 -15.094 1 96.81 103 LYS A N 1
ATOM 809 C CA . LYS A 1 103 ? 10.773 -13.281 -14.734 1 96.81 103 LYS A CA 1
ATOM 810 C C . LYS A 1 103 ? 9.477 -12.781 -15.359 1 96.81 103 LYS A C 1
ATOM 812 O O . LYS A 1 103 ? 9.258 -11.57 -15.461 1 96.81 103 LYS A O 1
ATOM 817 N N . LYS A 1 104 ? 8.688 -13.719 -15.773 1 97.75 104 LYS A N 1
ATOM 818 C CA . LYS A 1 104 ? 7.328 -13.406 -16.219 1 97.75 104 LYS A CA 1
ATOM 819 C C . LYS A 1 104 ? 6.367 -13.344 -15.031 1 97.75 104 LYS A C 1
ATOM 821 O O . LYS A 1 104 ? 6.355 -14.242 -14.188 1 97.75 104 LYS A O 1
ATOM 826 N N . ALA A 1 105 ? 5.617 -12.266 -14.945 1 98.25 105 ALA A N 1
ATOM 827 C CA . ALA A 1 105 ? 4.676 -12.086 -13.844 1 98.25 105 ALA A CA 1
ATOM 828 C C . ALA A 1 105 ? 3.24 -12.023 -14.359 1 98.25 105 ALA A C 1
ATOM 830 O O . ALA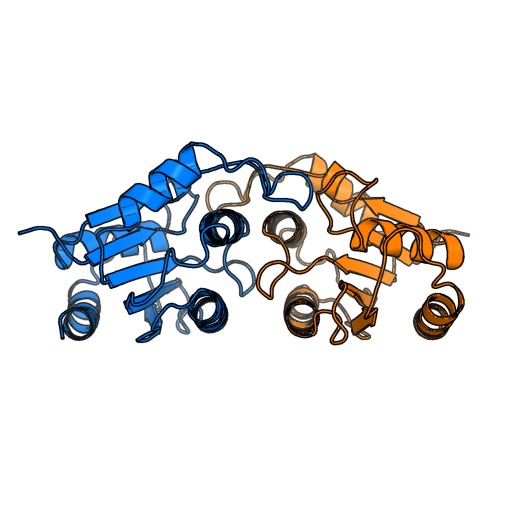 A 1 105 ? 2.967 -11.406 -15.383 1 98.25 105 ALA A O 1
ATOM 831 N N . TYR A 1 106 ? 2.342 -12.703 -13.711 1 98.5 106 TYR A N 1
ATOM 832 C CA . TYR A 1 106 ? 0.899 -12.664 -13.93 1 98.5 106 TYR A CA 1
ATOM 833 C C . TYR A 1 106 ? 0.181 -12.125 -12.695 1 98.5 106 TYR A C 1
ATOM 835 O O . TYR A 1 106 ? 0.457 -12.547 -11.57 1 98.5 106 TYR A O 1
ATOM 843 N N . ILE A 1 107 ? -0.727 -11.219 -12.922 1 98.62 107 ILE A N 1
ATOM 844 C CA . ILE A 1 107 ? -1.491 -10.648 -11.82 1 98.62 107 ILE A CA 1
ATOM 845 C C . ILE A 1 107 ? -2.936 -11.141 -11.875 1 98.62 107 ILE A C 1
ATOM 847 O O . ILE A 1 107 ? -3.58 -11.062 -12.922 1 98.62 107 ILE A O 1
ATOM 851 N N . VAL A 1 108 ? -3.408 -11.672 -10.773 1 98.62 108 VAL A N 1
ATOM 852 C CA . VAL A 1 108 ? -4.754 -12.227 -10.695 1 98.62 108 VAL A CA 1
ATOM 853 C C . VAL A 1 108 ? -5.477 -11.664 -9.477 1 98.62 108 VAL A C 1
ATOM 855 O O . VAL A 1 108 ? -4.883 -11.531 -8.398 1 98.62 108 VAL A O 1
ATOM 858 N N . ALA A 1 109 ? -6.73 -11.359 -9.633 1 98.12 109 ALA A N 1
ATOM 859 C CA . ALA A 1 109 ? -7.547 -10.906 -8.508 1 98.12 109 ALA A CA 1
ATOM 860 C C . ALA A 1 109 ? -8.984 -11.406 -8.641 1 98.12 109 ALA A C 1
ATOM 862 O O . ALA A 1 109 ? -9.523 -11.477 -9.742 1 98.12 109 ALA A O 1
ATOM 863 N N . ALA A 1 110 ? -9.57 -11.695 -7.547 1 96.81 110 ALA A N 1
ATOM 864 C CA . ALA A 1 110 ? -10.969 -12.102 -7.48 1 96.81 110 ALA A CA 1
ATOM 865 C C . ALA A 1 110 ? -11.766 -11.172 -6.566 1 96.81 110 ALA A C 1
ATOM 867 O O . ALA A 1 110 ? -11.273 -10.75 -5.52 1 96.81 110 ALA A O 1
ATOM 868 N N . THR A 1 111 ? -12.922 -10.859 -6.961 1 95.5 111 THR A N 1
ATOM 869 C CA . THR A 1 111 ? -13.844 -10.078 -6.148 1 95.5 111 THR A CA 1
ATOM 870 C C . THR A 1 111 ? -15.273 -10.602 -6.297 1 95.5 111 THR A C 1
ATOM 872 O O . THR A 1 111 ? -15.594 -11.273 -7.277 1 95.5 111 THR A O 1
ATOM 875 N N . PRO A 1 112 ? -16.125 -10.297 -5.301 1 93.88 112 PRO A N 1
ATOM 876 C CA . PRO A 1 112 ? -17.547 -10.602 -5.477 1 93.88 112 PRO A CA 1
ATOM 877 C C . PRO A 1 112 ? -18.203 -9.75 -6.566 1 93.88 112 PRO A C 1
ATOM 879 O O . PRO A 1 112 ? -19.172 -10.188 -7.191 1 93.88 112 PRO A O 1
ATOM 882 N N . GLY A 1 113 ? -17.688 -8.617 -6.789 1 94.44 113 GLY A N 1
ATOM 883 C CA . GLY A 1 113 ? -18.219 -7.758 -7.832 1 94.44 113 GLY A CA 1
ATOM 884 C C . GLY A 1 113 ? -17.797 -8.18 -9.227 1 94.44 113 GLY A C 1
ATOM 885 O O . GLY A 1 113 ? -16.797 -8.883 -9.391 1 94.44 113 GLY A O 1
ATOM 886 N N . ALA A 1 114 ? -18.438 -7.645 -10.234 1 94.69 114 ALA A N 1
ATOM 887 C CA . ALA A 1 114 ? -18.266 -8.086 -11.617 1 94.69 114 ALA A CA 1
ATOM 888 C C . ALA A 1 114 ? -16.953 -7.547 -12.203 1 94.69 114 ALA A C 1
ATOM 890 O O . ALA A 1 114 ? -16.359 -8.172 -13.078 1 94.69 114 ALA A O 1
ATOM 891 N N . LYS A 1 115 ? -16.453 -6.469 -11.789 1 93.38 115 LYS A N 1
ATOM 892 C CA . LYS A 1 115 ? -15.344 -5.781 -12.445 1 93.38 115 LYS A CA 1
ATOM 893 C C . LYS A 1 115 ? -14.016 -6.434 -12.094 1 93.38 115 LYS A C 1
ATOM 895 O O . LYS A 1 115 ? -13.023 -6.258 -12.812 1 93.38 115 LYS A O 1
ATOM 900 N N . ALA A 1 116 ? -13.938 -7.184 -11.039 1 95.06 116 ALA A N 1
ATOM 901 C CA . ALA A 1 116 ? -12.812 -8.031 -10.648 1 95.06 116 ALA A CA 1
ATOM 902 C C . ALA A 1 116 ? -11.562 -7.195 -10.391 1 95.06 116 ALA A C 1
ATOM 904 O O . ALA A 1 116 ? -10.492 -7.5 -10.922 1 95.06 116 ALA A O 1
ATOM 905 N N . ALA A 1 117 ? -11.664 -6.082 -9.797 1 96 117 ALA A N 1
ATOM 906 C CA . ALA A 1 117 ? -10.609 -5.293 -9.156 1 96 117 ALA A CA 1
ATOM 907 C C . ALA A 1 117 ? -9.625 -4.758 -10.188 1 96 117 ALA A C 1
ATOM 909 O O . ALA A 1 117 ? -8.414 -4.949 -10.055 1 96 117 ALA A O 1
ATOM 910 N N . PRO A 1 118 ? -10.07 -3.963 -11.188 1 96.38 118 PRO A N 1
ATOM 911 C CA . PRO A 1 118 ? -9.148 -3.475 -12.211 1 96.38 118 PRO A CA 1
ATOM 912 C C . PRO A 1 118 ? -8.094 -2.516 -11.656 1 96.38 118 PRO A C 1
ATOM 914 O O . PRO A 1 118 ? -6.973 -2.461 -12.164 1 96.38 118 PRO A O 1
ATOM 917 N N . MET A 1 119 ? -8.414 -1.783 -10.609 1 93.06 119 MET A N 1
ATOM 918 C CA . MET A 1 119 ? -7.484 -0.778 -10.102 1 93.06 119 MET A CA 1
ATOM 919 C C . MET A 1 119 ? -6.258 -1.436 -9.477 1 93.06 119 MET A C 1
ATOM 921 O O . MET A 1 119 ? -5.125 -1.104 -9.828 1 93.06 119 MET A O 1
ATOM 925 N N . VAL A 1 120 ? -6.453 -2.412 -8.594 1 95.5 120 VAL A N 1
ATOM 926 C CA . VAL A 1 120 ? -5.312 -3.055 -7.949 1 95.5 120 VAL A CA 1
ATOM 927 C C . VAL A 1 120 ? -4.5 -3.828 -8.984 1 95.5 120 VAL A C 1
ATOM 929 O O . VAL A 1 120 ? -3.273 -3.908 -8.883 1 95.5 120 VAL A O 1
ATOM 932 N N . ARG A 1 121 ? -5.137 -4.352 -9.977 1 97.12 121 ARG A N 1
ATOM 933 C CA . ARG A 1 121 ? -4.414 -5.086 -11.008 1 97.12 121 ARG A CA 1
ATOM 934 C C . ARG A 1 121 ? -3.521 -4.152 -11.82 1 97.12 121 ARG A C 1
ATOM 936 O O . ARG A 1 121 ? -2.383 -4.496 -12.141 1 97.12 121 ARG A O 1
ATOM 943 N N . ALA A 1 122 ? -3.988 -2.98 -12.125 1 94.38 122 ALA A N 1
ATOM 944 C CA . ALA A 1 122 ? -3.197 -2 -12.867 1 94.38 122 ALA A CA 1
ATOM 945 C C . ALA A 1 122 ? -2.008 -1.521 -12.039 1 94.38 122 ALA A C 1
ATOM 947 O O . ALA A 1 122 ? -0.883 -1.448 -12.547 1 94.38 122 ALA A O 1
ATOM 948 N N . ILE A 1 123 ? -2.256 -1.213 -10.836 1 91.62 123 ILE A N 1
ATOM 949 C CA . ILE A 1 123 ? -1.218 -0.673 -9.961 1 91.62 123 ILE A CA 1
ATOM 950 C C . ILE A 1 123 ? -0.123 -1.717 -9.758 1 91.62 123 ILE A C 1
ATOM 952 O O . ILE A 1 123 ? 1.067 -1.404 -9.852 1 91.62 123 ILE A O 1
ATOM 956 N N . LEU A 1 124 ? -0.551 -2.938 -9.531 1 95.44 124 LEU A N 1
ATOM 957 C CA . LEU A 1 124 ? 0.436 -3.99 -9.32 1 95.44 124 LEU A CA 1
ATOM 958 C C . LEU A 1 124 ? 1.218 -4.266 -10.594 1 95.44 124 LEU A C 1
ATOM 960 O O . LEU A 1 124 ? 2.402 -4.605 -10.547 1 95.44 124 LEU A O 1
ATOM 964 N N . THR A 1 125 ? 0.55 -4.133 -11.742 1 95.38 125 THR A N 1
ATOM 965 C CA . THR A 1 125 ? 1.252 -4.227 -1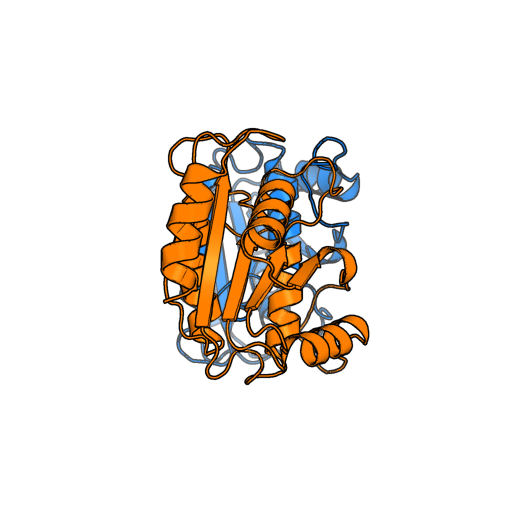3.016 1 95.38 125 THR A CA 1
ATOM 966 C C . THR A 1 125 ? 2.396 -3.219 -13.078 1 95.38 125 THR A C 1
ATOM 968 O O . THR A 1 125 ? 3.527 -3.574 -13.414 1 95.38 125 THR A O 1
ATOM 971 N N . ASP A 1 126 ? 2.166 -2.043 -12.648 1 91.25 126 ASP A N 1
ATOM 972 C CA . ASP A 1 126 ? 3.174 -0.986 -12.664 1 91.25 126 ASP A CA 1
ATOM 973 C C . ASP A 1 126 ? 4.293 -1.277 -11.664 1 91.25 126 ASP A C 1
ATOM 975 O O . ASP A 1 126 ? 5.473 -1.168 -12.008 1 91.25 126 ASP A O 1
ATOM 979 N N . VAL A 1 127 ? 3.908 -1.643 -10.516 1 91.12 127 VAL A N 1
ATOM 980 C CA . VAL A 1 127 ? 4.871 -1.878 -9.445 1 91.12 127 VAL A CA 1
ATOM 981 C C . VAL A 1 127 ? 5.805 -3.023 -9.828 1 91.12 127 VAL A C 1
ATOM 983 O O . VAL A 1 127 ? 7.027 -2.895 -9.727 1 91.12 127 VAL A O 1
ATOM 986 N N . LEU A 1 128 ? 5.242 -4.125 -10.297 1 95.81 128 LEU A N 1
ATOM 987 C CA . LEU A 1 128 ? 6.062 -5.281 -10.648 1 95.81 128 LEU A CA 1
ATOM 988 C C . LEU A 1 128 ? 6.949 -4.977 -11.852 1 95.81 128 LEU A C 1
ATOM 990 O O . LEU A 1 128 ? 8.086 -5.445 -11.922 1 95.81 128 LEU A O 1
ATOM 994 N N . GLY A 1 129 ? 6.387 -4.258 -12.781 1 93.56 129 GLY A N 1
ATOM 995 C CA . GLY A 1 129 ? 7.207 -3.809 -13.898 1 93.56 129 GLY A CA 1
ATOM 996 C C . GLY A 1 129 ? 8.398 -2.979 -13.461 1 93.56 129 GLY A C 1
ATOM 997 O O . GLY A 1 129 ? 9.508 -3.158 -13.969 1 93.56 129 GLY A O 1
ATOM 998 N N . PHE A 1 130 ? 8.188 -2.119 -12.523 1 87.75 130 PHE A N 1
ATOM 999 C CA . PHE A 1 130 ? 9.25 -1.292 -11.969 1 87.75 130 PHE A CA 1
ATOM 1000 C C . PHE A 1 130 ? 10.312 -2.156 -11.305 1 87.75 130 PHE A C 1
ATOM 1002 O O . PHE A 1 130 ? 11.5 -1.821 -11.344 1 87.75 130 PHE A O 1
ATOM 1009 N N . PHE A 1 131 ? 9.898 -3.285 -10.742 1 92.25 131 PHE A N 1
ATOM 1010 C CA . PHE A 1 131 ? 10.828 -4.203 -10.094 1 92.25 131 PHE A CA 1
ATOM 1011 C C . PHE A 1 131 ? 11.594 -5.012 -11.125 1 92.25 131 PHE A C 1
ATOM 1013 O O . PHE A 1 131 ? 12.523 -5.75 -10.781 1 92.25 131 PHE A O 1
ATOM 1020 N N . GLY A 1 132 ? 11.18 -4.898 -12.445 1 93.38 132 GLY A N 1
ATOM 1021 C CA . GLY A 1 132 ? 11.953 -5.539 -13.492 1 93.38 132 GLY A CA 1
ATOM 1022 C C . GLY A 1 132 ? 11.258 -6.742 -14.102 1 93.38 132 GLY A C 1
ATOM 1023 O O . GLY A 1 132 ? 11.797 -7.395 -14.992 1 93.38 132 GLY A O 1
ATOM 1024 N N . ALA A 1 133 ? 10.047 -7.016 -13.609 1 97.06 133 ALA A N 1
ATOM 1025 C CA . ALA A 1 133 ? 9.328 -8.172 -14.141 1 97.06 133 ALA A CA 1
ATOM 1026 C C . ALA A 1 133 ? 8.844 -7.906 -15.562 1 97.06 133 ALA A C 1
ATOM 1028 O O . ALA A 1 133 ? 8.578 -6.758 -15.93 1 97.06 133 ALA A O 1
ATOM 1029 N N . GLN A 1 134 ? 8.812 -8.922 -16.344 1 97.19 134 GLN A N 1
ATOM 1030 C CA . GLN A 1 134 ? 7.988 -8.914 -17.562 1 97.19 134 GLN A CA 1
ATOM 1031 C C . GLN A 1 134 ? 6.531 -9.242 -17.234 1 97.19 134 GLN A C 1
ATOM 1033 O O . GLN A 1 134 ? 6.156 -10.414 -17.156 1 97.19 134 GLN A O 1
ATOM 1038 N N . VAL A 1 135 ? 5.742 -8.227 -17.078 1 97.56 135 VAL A N 1
ATOM 1039 C CA . VAL A 1 135 ? 4.336 -8.461 -16.766 1 97.56 135 VAL A CA 1
ATOM 1040 C C . VAL A 1 135 ? 3.592 -8.883 -18.031 1 97.56 135 VAL A C 1
ATOM 1042 O O . VAL A 1 135 ? 3.42 -8.086 -18.953 1 97.56 135 VAL A O 1
ATOM 1045 N N . VAL A 1 136 ? 3.176 -10.07 -18.062 1 96.5 136 VAL A N 1
ATOM 1046 C CA . VAL A 1 136 ? 2.553 -10.648 -19.25 1 96.5 136 VAL A CA 1
ATOM 1047 C C . VAL A 1 136 ? 1.097 -10.195 -19.344 1 96.5 136 VAL A C 1
ATOM 1049 O O . VAL A 1 136 ? 0.582 -9.961 -20.438 1 96.5 136 VAL A O 1
ATOM 1052 N N . GLY A 1 137 ? 0.402 -10.148 -18.156 1 94.62 137 GLY A N 1
ATOM 1053 C CA . GLY A 1 137 ? -0.972 -9.672 -18.141 1 94.62 137 GLY A CA 1
ATOM 1054 C C . GLY A 1 137 ? -1.604 -9.734 -16.766 1 94.62 137 GLY A C 1
ATOM 1055 O O . GLY A 1 137 ? -0.984 -10.211 -15.812 1 94.62 137 GLY A O 1
ATOM 1056 N N . SER A 1 138 ? -2.791 -9.141 -16.672 1 97.19 138 SER A N 1
ATOM 1057 C CA . SER A 1 138 ? -3.611 -9.195 -15.469 1 97.19 138 SER A CA 1
ATOM 1058 C C . SER A 1 138 ? -4.98 -9.805 -15.758 1 97.19 138 SER A C 1
ATOM 1060 O O . SER A 1 138 ? -5.551 -9.586 -16.828 1 97.19 138 SER A O 1
ATOM 1062 N N . TYR A 1 139 ? -5.461 -10.586 -14.859 1 97.88 139 TYR A N 1
ATOM 1063 C CA . TYR A 1 139 ? -6.66 -11.391 -15.047 1 97.88 139 TYR A CA 1
ATOM 1064 C C . TYR A 1 139 ? -7.59 -11.281 -13.844 1 97.88 139 TYR A C 1
ATOM 1066 O O . TYR A 1 139 ? -7.191 -11.594 -12.719 1 97.88 139 TYR A O 1
ATOM 1074 N N . GLY A 1 140 ? -8.797 -10.852 -14.102 1 98.31 140 GLY A N 1
ATOM 1075 C CA . GLY A 1 140 ? -9.781 -10.688 -13.039 1 98.31 140 GLY A CA 1
ATOM 1076 C C . GLY A 1 140 ? -10.828 -11.789 -13.023 1 98.31 140 GLY A C 1
ATOM 1077 O O . GLY A 1 140 ? -11.297 -12.219 -14.078 1 98.31 140 GLY A O 1
ATOM 1078 N N . PHE A 1 141 ? -11.125 -12.305 -11.883 1 98.19 141 PHE A N 1
ATOM 1079 C CA . PHE A 1 141 ? -12.219 -13.242 -11.672 1 98.19 141 PHE A CA 1
ATOM 1080 C C . PHE A 1 141 ? -13.375 -12.57 -10.945 1 98.19 141 PHE A C 1
ATOM 1082 O O . PHE A 1 141 ? -13.352 -12.438 -9.719 1 98.19 141 PHE A O 1
ATOM 1089 N N . GLY A 1 142 ? -14.375 -12.195 -11.688 1 97.62 142 GLY A N 1
ATOM 1090 C CA . GLY A 1 142 ? -15.539 -11.516 -11.148 1 97.62 142 GLY A CA 1
ATOM 1091 C C . GLY A 1 142 ? -16.594 -12.477 -10.625 1 97.62 142 GLY A C 1
ATOM 1092 O O . GLY A 1 142 ? -16.547 -13.672 -10.891 1 97.62 142 GLY A O 1
ATOM 1093 N N . GLU A 1 143 ? -17.516 -11.883 -9.82 1 97.12 143 GLU A N 1
ATOM 1094 C CA . GLU A 1 143 ? -18.609 -12.656 -9.242 1 97.12 143 GLU A CA 1
ATOM 1095 C C . GLU A 1 143 ? -18.094 -13.93 -8.578 1 97.12 143 GLU A C 1
ATOM 1097 O O . GLU A 1 143 ? -18.672 -15.008 -8.766 1 97.12 143 GLU A O 1
ATOM 1102 N N . TYR A 1 144 ? -17 -13.773 -7.918 1 96.5 144 TYR A N 1
ATOM 1103 C CA . TYR A 1 144 ? -16.328 -14.906 -7.301 1 96.5 144 TYR A CA 1
ATOM 1104 C C . TYR A 1 144 ? -16.891 -15.188 -5.914 1 96.5 144 TYR A C 1
ATOM 1106 O O . TYR A 1 144 ? -17.125 -14.266 -5.133 1 96.5 144 TYR A O 1
ATOM 1114 N N . GLN A 1 145 ? -17.172 -16.438 -5.68 1 93.44 145 GLN A N 1
ATOM 1115 C CA . GLN A 1 145 ? -17.609 -16.906 -4.363 1 93.44 145 GLN A CA 1
ATOM 1116 C C . GLN A 1 145 ? -16.656 -17.969 -3.811 1 93.44 145 GLN A C 1
ATOM 1118 O O . GLN A 1 145 ? -16.062 -18.719 -4.57 1 93.44 145 GLN A O 1
ATOM 1123 N N . LEU A 1 146 ? -16.609 -17.938 -2.51 1 90.38 146 LEU A N 1
ATOM 1124 C CA . LEU A 1 146 ? -15.75 -18.922 -1.864 1 90.38 146 LEU A CA 1
ATOM 1125 C C . LEU A 1 146 ? -16.203 -20.344 -2.197 1 90.38 146 LEU A C 1
ATOM 1127 O O . LEU A 1 146 ? -17.406 -20.625 -2.207 1 90.38 146 LEU A O 1
ATOM 1131 N N . ASN A 1 147 ? -15.25 -21.219 -2.459 1 85.69 147 ASN A N 1
ATOM 1132 C CA . ASN A 1 147 ? -15.438 -22.656 -2.688 1 85.69 147 ASN A CA 1
ATOM 1133 C C . ASN A 1 147 ? -16.312 -22.906 -3.908 1 85.69 147 ASN A C 1
ATOM 1135 O O . ASN A 1 147 ? -16.953 -23.969 -4.016 1 85.69 147 ASN A O 1
ATOM 1139 N N . GLN A 1 148 ? -16.422 -21.938 -4.734 1 91.19 148 GLN A N 1
ATOM 1140 C CA . GLN A 1 148 ? -17.109 -22.109 -6.012 1 91.19 148 GLN A CA 1
ATOM 1141 C C . GLN A 1 148 ? -16.203 -22.797 -7.031 1 91.19 148 GLN A C 1
ATOM 1143 O O . GLN A 1 148 ? -14.992 -22.562 -7.055 1 91.19 148 GLN A O 1
ATOM 1148 N N . ASP A 1 149 ? -16.891 -23.656 -7.793 1 94.94 149 ASP A N 1
ATOM 1149 C CA . ASP A 1 149 ? -16.125 -24.25 -8.883 1 94.94 149 ASP A CA 1
ATOM 1150 C C . ASP A 1 149 ? -15.891 -23.234 -10 1 94.94 149 ASP A C 1
ATOM 1152 O O . ASP A 1 149 ? -16.844 -22.719 -10.602 1 94.94 149 ASP A O 1
ATOM 1156 N N . ARG A 1 150 ? -14.625 -22.938 -10.203 1 96.56 150 ARG A N 1
ATOM 1157 C CA . ARG A 1 150 ? -14.227 -22.016 -11.266 1 96.56 150 ARG A CA 1
ATOM 1158 C C . ARG A 1 150 ? -13.211 -22.672 -12.195 1 96.56 150 ARG A C 1
ATOM 1160 O O . ARG A 1 150 ? -12.391 -22 -12.812 1 96.56 150 ARG A O 1
ATOM 1167 N N . SER A 1 151 ? -13.266 -24 -12.312 1 97.5 151 SER A N 1
ATOM 1168 C CA . SER A 1 151 ? -12.227 -24.781 -12.992 1 97.5 151 SER A CA 1
ATOM 1169 C C . SER A 1 151 ? -12.141 -24.406 -14.469 1 97.5 151 SER A C 1
ATOM 1171 O O . SER A 1 151 ? -11.047 -24.312 -15.023 1 97.5 151 SER A O 1
ATOM 1173 N N . LYS A 1 152 ? -13.242 -24.203 -15.102 1 97.44 152 LYS A N 1
ATOM 1174 C CA . LYS A 1 152 ? -13.234 -23.859 -16.516 1 97.44 152 LYS A CA 1
ATOM 1175 C C . LYS A 1 152 ? -12.531 -22.531 -16.766 1 97.44 152 LYS A C 1
ATOM 1177 O O . LYS A 1 152 ? -11.664 -22.438 -17.641 1 97.44 152 LYS A O 1
ATOM 1182 N N . GLU A 1 153 ? -12.891 -21.531 -16.047 1 97.62 153 GLU A N 1
ATOM 1183 C CA . GLU A 1 153 ? -12.281 -20.219 -16.188 1 97.62 153 GLU A CA 1
ATOM 1184 C C . GLU A 1 153 ? -10.805 -20.234 -15.82 1 97.62 153 GLU A C 1
ATOM 1186 O O . GLU A 1 153 ? -9.984 -19.594 -16.469 1 97.62 153 GLU A O 1
ATOM 1191 N N . ILE A 1 154 ? -10.438 -20.938 -14.797 1 98.38 154 ILE A N 1
ATOM 1192 C CA . ILE A 1 154 ? -9.047 -21.062 -14.367 1 98.38 154 ILE A CA 1
ATOM 1193 C C . ILE A 1 154 ? -8.234 -21.766 -15.453 1 98.38 154 ILE A C 1
ATOM 1195 O O . ILE A 1 154 ? -7.098 -21.375 -15.734 1 98.38 154 ILE A O 1
ATOM 1199 N N . GLN A 1 155 ? -8.852 -22.812 -16.078 1 97.88 155 GLN A N 1
ATOM 1200 C CA . GLN A 1 155 ? -8.156 -23.516 -17.141 1 97.88 155 GLN A CA 1
ATOM 1201 C C . GLN A 1 155 ? -7.867 -22.578 -18.312 1 97.88 155 GLN A C 1
ATOM 1203 O O . GLN A 1 155 ? -6.82 -22.688 -18.953 1 97.88 155 GLN A O 1
ATOM 1208 N N . GLU A 1 156 ? -8.789 -21.703 -18.625 1 97.38 156 GLU A N 1
ATOM 1209 C CA . GLU A 1 156 ? -8.547 -20.719 -19.672 1 97.38 156 GLU A CA 1
ATOM 1210 C C . GLU A 1 156 ? -7.352 -19.828 -19.328 1 97.38 156 GLU A C 1
ATOM 1212 O O . GLU A 1 156 ? -6.52 -19.547 -20.203 1 97.38 156 GLU A O 1
ATOM 1217 N N . PHE A 1 157 ? -7.254 -19.344 -18.109 1 97.94 157 PHE A N 1
ATOM 1218 C CA . PHE A 1 157 ? -6.113 -18.578 -17.641 1 97.94 157 PHE A CA 1
ATOM 1219 C C . PHE A 1 157 ? -4.828 -19.391 -17.734 1 97.94 157 PHE A C 1
ATOM 1221 O O . PHE A 1 157 ? -3.799 -18.891 -18.188 1 97.94 157 PHE A O 1
ATOM 1228 N N . LEU A 1 158 ? -4.91 -20.641 -17.375 1 97.5 158 LEU A N 1
ATOM 1229 C CA . LEU A 1 158 ? -3.729 -21.5 -17.359 1 97.5 158 LEU A CA 1
ATOM 1230 C C . LEU A 1 158 ? -3.227 -21.75 -18.781 1 97.5 158 LEU A C 1
ATOM 1232 O O . LEU A 1 158 ? -2.025 -21.938 -19 1 97.5 158 LEU A O 1
ATOM 1236 N N . ASN A 1 159 ? -4.145 -21.703 -19.75 1 96.31 159 ASN A N 1
ATOM 1237 C CA . ASN A 1 159 ? -3.744 -21.828 -21.141 1 96.31 159 ASN A CA 1
ATOM 1238 C C . ASN A 1 159 ? -2.854 -20.672 -21.578 1 96.31 159 ASN A C 1
ATOM 1240 O O . ASN A 1 159 ? -1.965 -20.844 -22.422 1 96.31 159 ASN A O 1
ATOM 1244 N N . ILE A 1 160 ? -3.066 -19.578 -21 1 94.19 160 ILE A N 1
ATOM 1245 C CA . ILE A 1 160 ? -2.256 -18.391 -21.281 1 94.19 160 ILE A CA 1
ATOM 1246 C C . ILE A 1 160 ? -0.895 -18.531 -20.609 1 94.19 160 ILE A C 1
ATOM 1248 O O . ILE A 1 160 ? 0.138 -18.219 -21.203 1 94.19 160 ILE A O 1
ATOM 1252 N N . VAL A 1 161 ? -0.836 -18.969 -19.344 1 95.31 161 VAL A N 1
ATOM 1253 C CA . VAL A 1 161 ? 0.375 -19.078 -18.547 1 95.31 161 VAL A CA 1
ATOM 1254 C C . VAL A 1 161 ? 1.309 -20.109 -19.156 1 95.31 161 VAL A C 1
ATOM 1256 O O . VAL A 1 161 ? 2.527 -19.938 -19.172 1 95.31 161 VAL A O 1
ATOM 1259 N N . ASN A 1 162 ? 0.797 -21.188 -19.672 1 90.88 162 ASN A N 1
ATOM 1260 C CA . ASN A 1 162 ? 1.584 -22.328 -20.125 1 90.88 162 ASN A CA 1
ATOM 1261 C C . ASN A 1 162 ? 2.049 -22.156 -21.562 1 90.88 162 ASN A C 1
ATOM 1263 O O . ASN A 1 162 ? 2.752 -23.016 -22.109 1 90.88 162 ASN A O 1
ATOM 1267 N N . GLN A 1 163 ? 1.703 -21.078 -22.172 1 82.38 163 GLN A N 1
ATOM 1268 C CA . GLN A 1 163 ? 2.244 -20.781 -23.5 1 82.38 163 GLN A CA 1
ATOM 1269 C C . GLN A 1 163 ? 3.689 -20.312 -23.406 1 82.38 163 GLN A C 1
ATOM 1271 O O . GLN A 1 163 ? 4.09 -19.719 -22.406 1 82.38 163 GLN A O 1
ATOM 1276 N N . MET B 1 1 ? -8.234 29.047 19.844 1 45.78 1 MET B N 1
ATOM 1277 C CA . MET B 1 1 ? -9.102 28.812 18.688 1 45.78 1 MET B CA 1
ATOM 1278 C C . MET B 1 1 ? -8.828 27.438 18.094 1 45.78 1 MET B C 1
ATOM 1280 O O . MET B 1 1 ? -7.676 27.031 17.938 1 45.78 1 MET B O 1
ATOM 1284 N N . LYS B 1 2 ? -9.852 26.5 18.172 1 56.56 2 LYS B N 1
ATOM 1285 C CA . LYS B 1 2 ? -9.641 25.109 17.812 1 56.56 2 LYS B CA 1
ATOM 1286 C C . LYS B 1 2 ? -9.062 24.984 16.406 1 56.56 2 LYS B C 1
ATOM 1288 O O . LYS B 1 2 ? -9.57 25.578 15.461 1 56.56 2 LYS B O 1
ATOM 1293 N N . LYS B 1 3 ? -7.695 24.531 16.328 1 76.12 3 LYS B N 1
ATOM 1294 C CA . LYS B 1 3 ? -7.078 24.438 15.008 1 76.12 3 LYS B CA 1
ATOM 1295 C C . LYS B 1 3 ? -7.887 23.547 14.078 1 76.12 3 LYS B C 1
ATOM 1297 O O . LYS B 1 3 ? -8.43 22.531 14.516 1 76.12 3 LYS B O 1
ATOM 1302 N N . ASN B 1 4 ? -8.109 24.109 13.031 1 93.69 4 ASN B N 1
ATOM 1303 C CA . ASN B 1 4 ? -8.977 23.422 12.078 1 93.69 4 ASN B CA 1
ATOM 1304 C C . ASN B 1 4 ? -8.172 22.562 11.102 1 93.69 4 ASN B C 1
ATOM 1306 O O . ASN B 1 4 ? -8.742 21.828 10.297 1 93.69 4 ASN B O 1
ATOM 1310 N N . THR B 1 5 ? -6.777 22.719 11.289 1 97.81 5 THR B N 1
ATOM 1311 C CA . THR B 1 5 ? -5.887 22.016 10.375 1 97.81 5 THR B CA 1
ATOM 1312 C C . THR B 1 5 ? -4.938 21.094 11.148 1 97.81 5 THR B C 1
ATOM 1314 O O . THR B 1 5 ? -4.418 21.469 12.195 1 97.81 5 THR B O 1
ATOM 1317 N N . ILE B 1 6 ? -4.715 19.906 10.609 1 98.31 6 ILE B N 1
ATOM 1318 C CA . ILE B 1 6 ? -3.779 18.953 11.219 1 98.31 6 ILE B CA 1
ATOM 1319 C C . ILE B 1 6 ? -2.867 18.375 10.148 1 98.31 6 ILE B C 1
ATOM 1321 O O . ILE B 1 6 ? -3.305 18.109 9.023 1 98.31 6 ILE B O 1
ATOM 1325 N N . VAL B 1 7 ? -1.614 18.172 10.516 1 98.38 7 VAL B N 1
ATOM 1326 C CA . VAL B 1 7 ? -0.626 17.516 9.672 1 98.38 7 VAL B CA 1
ATOM 1327 C C . VAL B 1 7 ? -0.449 16.062 10.109 1 98.38 7 VAL B C 1
ATOM 1329 O O . VAL B 1 7 ? -0.255 15.781 11.297 1 98.38 7 VAL B O 1
ATOM 1332 N N . LEU B 1 8 ? -0.563 15.156 9.195 1 98.12 8 LEU B N 1
ATOM 1333 C CA . LEU B 1 8 ? -0.323 13.734 9.438 1 98.12 8 LEU B CA 1
ATOM 1334 C C . LEU B 1 8 ? 0.973 13.289 8.766 1 98.12 8 LEU B C 1
ATOM 1336 O O . LEU B 1 8 ? 1.081 13.297 7.539 1 98.12 8 LEU B O 1
ATOM 1340 N N . SER B 1 9 ? 1.949 12.93 9.562 1 96.75 9 SER B N 1
ATOM 1341 C CA . SER B 1 9 ? 3.135 12.273 9.023 1 96.75 9 SER B CA 1
ATOM 1342 C C . SER B 1 9 ? 2.867 10.797 8.734 1 96.75 9 SER B C 1
ATOM 1344 O O . SER B 1 9 ? 2.559 10.023 9.648 1 96.75 9 SER B O 1
ATOM 1346 N N . CYS B 1 10 ? 3.051 10.383 7.527 1 96.25 10 CYS B N 1
ATOM 1347 C CA . CYS B 1 10 ? 2.809 9.008 7.109 1 96.25 10 CYS B CA 1
ATOM 1348 C C . CYS B 1 10 ? 4.094 8.188 7.152 1 96.25 10 CYS B C 1
ATOM 1350 O O . CYS B 1 10 ? 4.16 7.098 6.59 1 96.25 10 CYS B O 1
ATOM 1352 N N . SER B 1 11 ? 5.105 8.688 7.758 1 93.06 11 SER B N 1
ATOM 1353 C CA . SER B 1 11 ? 6.395 8.023 7.902 1 93.06 11 SER B CA 1
ATOM 1354 C C . SER B 1 11 ? 6.398 7.078 9.102 1 93.06 11 SER B C 1
ATOM 1356 O O . SER B 1 11 ? 5.801 7.379 10.133 1 93.06 11 SER B O 1
ATOM 1358 N N . ASN B 1 12 ? 7.027 5.957 8.938 1 88.69 12 ASN B N 1
ATOM 1359 C CA . ASN B 1 12 ? 7.156 5.031 10.055 1 88.69 12 ASN B CA 1
ATOM 1360 C C . ASN B 1 12 ? 8.594 4.945 10.562 1 88.69 12 ASN B C 1
ATOM 1362 O O . ASN B 1 12 ? 8.93 4.074 11.359 1 88.69 12 ASN B O 1
ATOM 1366 N N . SER B 1 13 ? 9.508 5.648 9.992 1 75.81 13 SER B N 1
ATOM 1367 C CA . SER B 1 13 ? 10.906 5.652 10.414 1 75.81 13 SER B CA 1
ATOM 1368 C C . SER B 1 13 ? 11.117 6.566 11.617 1 75.81 13 SER B C 1
ATOM 1370 O O . SER B 1 13 ? 10.211 7.312 12 1 75.81 13 SER B O 1
ATOM 1372 N N . ASP B 1 14 ? 12.234 6.223 12.281 1 62.78 14 ASP B N 1
ATOM 1373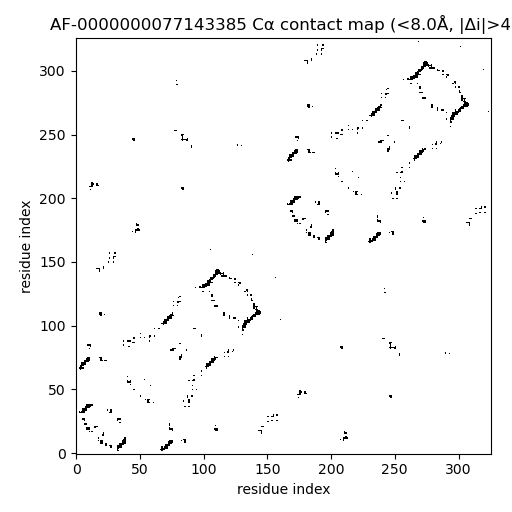 C CA . ASP B 1 14 ? 12.625 7.09 13.391 1 62.78 14 ASP B CA 1
ATOM 1374 C C . ASP B 1 14 ? 12.688 8.555 12.945 1 62.78 14 ASP B C 1
ATOM 1376 O O . ASP B 1 14 ? 13.125 8.852 11.836 1 62.78 14 ASP B O 1
ATOM 1380 N N . VAL B 1 15 ? 11.844 9.359 13.688 1 55.62 15 VAL B N 1
ATOM 1381 C CA . VAL B 1 15 ? 11.586 10.789 13.547 1 55.62 15 VAL B CA 1
ATOM 1382 C C . VAL B 1 15 ? 12.859 11.5 13.102 1 55.62 15 VAL B C 1
ATOM 1384 O O . VAL B 1 15 ? 12.805 12.453 12.32 1 55.62 15 VAL B O 1
ATOM 1387 N N . SER B 1 16 ? 13.898 11.023 13.539 1 57.06 16 SER B N 1
ATOM 1388 C CA . SER B 1 16 ? 15.078 11.867 13.398 1 57.06 16 SER B CA 1
ATOM 1389 C C . SER B 1 16 ? 15.758 11.648 12.055 1 57.06 16 SER B C 1
ATOM 1391 O O . SER B 1 16 ? 16.594 12.445 11.633 1 57.06 16 SER B O 1
ATOM 1393 N N . LYS B 1 17 ? 15.047 10.82 11.219 1 76.44 17 LYS B N 1
ATOM 1394 C CA . LYS B 1 17 ? 15.875 10.523 10.055 1 76.44 17 LYS B CA 1
ATOM 1395 C C . LYS B 1 17 ? 15.039 10.469 8.781 1 76.44 17 LYS B C 1
ATOM 1397 O O . LYS B 1 17 ? 15.562 10.242 7.691 1 76.44 17 LYS B O 1
ATOM 1402 N N . SER B 1 18 ? 13.859 10.891 8.938 1 89.56 18 SER B N 1
ATOM 1403 C CA . SER B 1 18 ? 12.969 10.789 7.789 1 89.56 18 SER B CA 1
ATOM 1404 C C . SER B 1 18 ? 12.758 12.148 7.133 1 89.56 18 SER B C 1
ATOM 1406 O O . SER B 1 18 ? 12.383 13.109 7.801 1 89.56 18 SER B O 1
ATOM 1408 N N . LEU B 1 19 ? 12.977 12.195 5.781 1 93.44 19 LEU B N 1
ATOM 1409 C CA . LEU B 1 19 ? 12.75 13.422 5.02 1 93.44 19 LEU B CA 1
ATOM 1410 C C . LEU B 1 19 ? 11.305 13.898 5.172 1 93.44 19 LEU B C 1
ATOM 1412 O O . LEU B 1 19 ? 11.062 15.086 5.387 1 93.44 19 LEU B O 1
ATOM 1416 N N . ASN B 1 20 ? 10.43 13 5.113 1 95.69 20 ASN B N 1
ATOM 1417 C CA . ASN B 1 20 ? 9.023 13.383 5.125 1 95.69 20 ASN B CA 1
ATOM 1418 C C . ASN B 1 20 ? 8.531 13.688 6.539 1 95.69 20 ASN B C 1
ATOM 1420 O O . ASN B 1 20 ? 7.66 14.531 6.73 1 95.69 20 ASN B O 1
ATOM 1424 N N . TYR B 1 21 ? 9.062 13.023 7.539 1 94.5 21 TYR B N 1
ATOM 1425 C CA . TYR B 1 21 ? 8.797 13.438 8.914 1 94.5 21 TYR B CA 1
ATOM 1426 C C . TYR B 1 21 ? 9.32 14.844 9.164 1 94.5 21 TYR B C 1
ATOM 1428 O O . TYR B 1 21 ? 8.625 15.672 9.773 1 94.5 21 TYR B O 1
ATOM 1436 N N . ASP B 1 22 ? 10.531 15.094 8.719 1 94.94 22 ASP B N 1
ATOM 1437 C CA . ASP B 1 22 ? 11.133 16.422 8.844 1 94.94 22 ASP B CA 1
ATOM 1438 C C . ASP B 1 22 ? 10.258 17.484 8.195 1 94.94 22 ASP B C 1
ATOM 1440 O O . ASP B 1 22 ? 9.953 18.516 8.805 1 94.94 22 ASP B O 1
ATOM 1444 N N . LEU B 1 23 ? 9.82 17.234 6.988 1 96.62 23 LEU B N 1
ATOM 1445 C CA . LEU B 1 23 ? 8.961 18.172 6.27 1 96.62 23 LEU B CA 1
ATOM 1446 C C . LEU B 1 23 ? 7.637 18.359 7 1 96.62 23 LEU B C 1
ATOM 1448 O O . LEU B 1 23 ? 7.16 19.484 7.152 1 96.62 23 LEU B O 1
ATOM 1452 N N . ALA B 1 24 ? 7.062 17.281 7.457 1 96.75 24 ALA B N 1
ATOM 1453 C CA . ALA B 1 24 ? 5.789 17.344 8.172 1 96.75 24 ALA B CA 1
ATOM 1454 C C . ALA B 1 24 ? 5.895 18.219 9.406 1 96.75 24 ALA B C 1
ATOM 1456 O O . ALA B 1 24 ? 5.012 19.047 9.672 1 96.75 24 ALA B O 1
ATOM 1457 N N . THR B 1 25 ? 6.938 18.047 10.156 1 95.44 25 THR B N 1
ATOM 1458 C CA . THR B 1 25 ? 7.121 18.828 11.375 1 95.44 25 THR B CA 1
ATOM 1459 C C . THR B 1 25 ? 7.309 20.312 11.055 1 95.44 25 THR B C 1
ATOM 1461 O O . THR B 1 25 ? 6.797 21.172 11.766 1 95.44 25 THR B O 1
ATOM 1464 N N . LYS B 1 26 ? 8.023 20.625 10.016 1 97.25 26 LYS B N 1
ATOM 1465 C CA . LYS B 1 26 ? 8.227 22 9.602 1 97.25 26 LYS B CA 1
ATOM 1466 C C . LYS B 1 26 ? 6.91 22.656 9.164 1 97.25 26 LYS B C 1
ATOM 1468 O O . LYS B 1 26 ? 6.629 23.797 9.523 1 97.25 26 LYS B O 1
ATOM 1473 N N . ILE B 1 27 ? 6.133 21.906 8.375 1 97.81 27 ILE B N 1
ATOM 1474 C CA . ILE B 1 27 ? 4.836 22.406 7.938 1 97.81 27 ILE B CA 1
ATOM 1475 C C . ILE B 1 27 ? 3.951 22.688 9.148 1 97.81 27 ILE B C 1
ATOM 1477 O O . ILE B 1 27 ? 3.318 23.75 9.234 1 97.81 27 ILE B O 1
ATOM 1481 N N . ALA B 1 28 ? 3.928 21.719 10.047 1 97.69 28 ALA B N 1
ATOM 1482 C CA . ALA B 1 28 ? 3.111 21.891 11.25 1 97.69 28 ALA B CA 1
ATOM 1483 C C . ALA B 1 28 ? 3.545 23.109 12.047 1 97.69 28 ALA B C 1
ATOM 1485 O O . ALA B 1 28 ? 2.705 23.891 12.5 1 97.69 28 ALA B O 1
ATOM 1486 N N . LYS B 1 29 ? 4.801 23.281 12.195 1 97.25 29 LYS B N 1
ATOM 1487 C CA . LYS B 1 29 ? 5.352 24.391 12.977 1 97.25 29 LYS B CA 1
ATOM 1488 C C . LYS B 1 29 ? 5.074 25.734 12.297 1 97.25 29 LYS B C 1
ATOM 1490 O O . LYS B 1 29 ? 4.527 26.641 12.922 1 97.25 29 LYS B O 1
ATOM 1495 N N . LEU B 1 30 ? 5.418 25.859 11.055 1 97.5 30 LEU B N 1
ATOM 1496 C CA . LEU B 1 30 ? 5.281 27.125 10.336 1 97.5 30 LEU B CA 1
ATOM 1497 C C . LEU B 1 30 ? 3.814 27.484 10.164 1 97.5 30 LEU B C 1
ATOM 1499 O O . LEU B 1 30 ? 3.467 28.672 10.156 1 97.5 30 LEU B O 1
ATOM 1503 N N . GLY B 1 31 ? 2.984 26.516 10.008 1 97.5 31 GLY B N 1
ATOM 1504 C CA . GLY B 1 31 ? 1.562 26.766 9.828 1 97.5 31 GLY B CA 1
ATOM 1505 C C . GLY B 1 31 ? 0.804 26.891 11.133 1 97.5 31 GLY B C 1
ATOM 1506 O O . GLY B 1 31 ? -0.374 27.25 11.141 1 97.5 31 GLY B O 1
ATOM 1507 N N . SER B 1 32 ? 1.468 26.625 12.242 1 97.19 32 SER B N 1
ATOM 1508 C CA . SER B 1 32 ? 0.829 26.547 13.555 1 97.19 32 SER B CA 1
ATOM 1509 C C . SER B 1 32 ? -0.342 25.562 13.539 1 97.19 32 SER B C 1
ATOM 1511 O O . SER B 1 32 ? -1.436 25.891 14 1 97.19 32 SER B O 1
ATOM 1513 N N . PHE B 1 33 ? -0.112 24.375 12.938 1 98.06 33 PHE B N 1
ATOM 1514 C CA . PHE B 1 33 ? -1.105 23.312 12.844 1 98.06 33 PHE B CA 1
ATOM 1515 C C . PHE B 1 33 ? -0.827 22.219 13.875 1 98.06 33 PHE B C 1
ATOM 1517 O O . PHE B 1 33 ? 0.301 22.078 14.352 1 98.06 33 PHE B O 1
ATOM 1524 N N . ASP B 1 34 ? -1.849 21.453 14.234 1 98.06 34 ASP B N 1
ATOM 1525 C CA . ASP B 1 34 ? -1.637 20.25 15.023 1 98.06 34 ASP B CA 1
ATOM 1526 C C . ASP B 1 34 ? -0.897 19.188 14.211 1 98.06 34 ASP B C 1
ATOM 1528 O O . ASP B 1 34 ? -0.864 19.25 12.984 1 98.06 34 ASP B O 1
ATOM 1532 N N . PHE B 1 35 ? -0.294 18.312 14.977 1 97.25 35 PHE B N 1
ATOM 1533 C CA . PHE B 1 35 ? 0.573 17.312 14.344 1 97.25 35 PHE B CA 1
ATOM 1534 C C . PHE B 1 35 ? 0.314 15.93 14.906 1 97.25 35 PHE B C 1
ATOM 1536 O O . PHE B 1 35 ? 0.178 15.766 16.125 1 97.25 35 PHE B O 1
ATOM 1543 N N . ILE B 1 36 ? 0.2 14.969 14.016 1 96.94 36 ILE B N 1
ATOM 1544 C CA . ILE B 1 36 ? 0.124 13.57 14.422 1 96.94 36 ILE B CA 1
ATOM 1545 C C . ILE B 1 36 ? 1.141 12.75 13.633 1 96.94 36 ILE B C 1
ATOM 1547 O O . ILE B 1 36 ? 1.215 12.852 12.406 1 96.94 36 ILE B O 1
ATOM 1551 N N . ASN B 1 37 ? 1.891 12.023 14.352 1 95.62 37 ASN B N 1
ATOM 1552 C CA . ASN B 1 37 ? 2.756 11.008 13.758 1 95.62 37 ASN B CA 1
ATOM 1553 C C . ASN B 1 37 ? 2.064 9.648 13.68 1 95.62 37 ASN B C 1
ATOM 1555 O O . ASN B 1 37 ? 1.824 9.016 14.703 1 95.62 37 ASN B O 1
ATOM 1559 N N . LEU B 1 38 ? 1.829 9.148 12.492 1 96 38 LEU B N 1
ATOM 1560 C CA . LEU B 1 38 ? 1.066 7.918 12.352 1 96 38 LEU B CA 1
ATOM 1561 C C . LEU B 1 38 ? 1.843 6.73 12.914 1 96 38 LEU B C 1
ATOM 1563 O O . LEU B 1 38 ? 1.255 5.699 13.25 1 96 38 LEU B O 1
ATOM 1567 N N . ALA B 1 39 ? 3.156 6.867 13.008 1 93.75 39 ALA B N 1
ATOM 1568 C CA . ALA B 1 39 ? 3.969 5.801 13.586 1 93.75 39 ALA B CA 1
ATOM 1569 C C . ALA B 1 39 ? 3.514 5.477 15.008 1 93.75 39 ALA B C 1
ATOM 1571 O O . ALA B 1 39 ? 3.693 4.352 15.477 1 93.75 39 ALA B O 1
ATOM 1572 N N . ASP B 1 40 ? 2.896 6.445 15.68 1 94.38 40 ASP B N 1
ATOM 1573 C CA . ASP B 1 40 ? 2.395 6.242 17.031 1 94.38 40 ASP B CA 1
ATOM 1574 C C . ASP B 1 40 ? 1.149 5.355 17.031 1 94.38 40 ASP B C 1
ATOM 1576 O O . ASP B 1 40 ? 0.711 4.891 18.094 1 94.38 40 ASP B O 1
ATOM 1580 N N . TYR B 1 41 ? 0.68 5.031 15.844 1 96.12 41 TYR B N 1
ATOM 1581 C CA . TYR B 1 41 ? -0.561 4.273 15.719 1 96.12 41 TYR B CA 1
ATOM 1582 C C . TYR B 1 41 ? -0.342 2.996 14.922 1 96.12 41 TYR B C 1
ATOM 1584 O O . TYR B 1 41 ? -1.249 2.525 14.234 1 96.12 41 TYR B O 1
ATOM 1592 N N . ASN B 1 42 ? 0.828 2.553 14.984 1 93.88 42 ASN B N 1
ATOM 1593 C CA . ASN B 1 42 ? 1.135 1.279 14.352 1 93.88 42 ASN B CA 1
ATOM 1594 C C . ASN B 1 42 ? 0.283 0.147 14.914 1 93.88 42 ASN B C 1
ATOM 1596 O O . ASN B 1 42 ? 0.157 0.01 16.141 1 93.88 42 ASN B O 1
ATOM 1600 N N . VAL B 1 43 ? -0.382 -0.644 14.047 1 95.94 43 VAL B N 1
ATOM 1601 C CA . VAL B 1 43 ? -1.248 -1.758 14.414 1 95.94 43 VAL B CA 1
ATOM 1602 C C . VAL B 1 43 ? -1.041 -2.92 13.445 1 95.94 43 VAL B C 1
ATOM 1604 O O . VAL B 1 43 ? -0.372 -2.77 12.422 1 95.94 43 VAL B O 1
ATOM 1607 N N . ASP B 1 44 ? -1.579 -4.074 13.766 1 94.44 44 ASP B N 1
ATOM 1608 C CA . ASP B 1 44 ? -1.522 -5.227 12.875 1 94.44 44 ASP B CA 1
ATOM 1609 C C . ASP B 1 44 ? -2.238 -4.938 11.562 1 94.44 44 ASP B C 1
ATOM 1611 O O . ASP B 1 44 ? -3.121 -4.078 11.5 1 94.44 44 ASP B O 1
ATOM 1615 N N . HIS B 1 45 ? -1.881 -5.637 10.555 1 95.06 45 HIS B N 1
ATOM 1616 C CA . HIS B 1 45 ? -2.475 -5.461 9.234 1 95.06 45 HIS B CA 1
ATOM 1617 C C . HIS B 1 45 ? -3.963 -5.793 9.25 1 95.06 45 HIS B C 1
ATOM 1619 O O . HIS B 1 45 ? -4.379 -6.766 9.883 1 95.06 45 HIS B O 1
ATOM 1625 N N . ILE B 1 46 ? -4.684 -5 8.578 1 93.81 46 ILE B N 1
ATOM 1626 C CA . ILE B 1 46 ? -6.102 -5.262 8.367 1 93.81 46 ILE B CA 1
ATOM 1627 C C . ILE B 1 46 ? -6.277 -6.453 7.43 1 93.81 46 ILE B C 1
ATOM 1629 O O . ILE B 1 46 ? -5.473 -6.656 6.516 1 93.81 46 ILE B O 1
ATOM 1633 N N . SER B 1 47 ? -7.281 -7.289 7.676 1 87.88 47 SER B N 1
ATOM 1634 C CA . SER B 1 47 ? -7.656 -8.422 6.836 1 87.88 47 SER B CA 1
ATOM 1635 C C . SER B 1 47 ? -9.164 -8.641 6.852 1 87.88 47 SER B C 1
ATOM 1637 O O . SER B 1 47 ? -9.883 -8.016 7.637 1 87.88 47 SER B O 1
ATOM 1639 N N . SER B 1 48 ? -9.594 -9.445 5.961 1 81.56 48 SER B N 1
ATOM 1640 C CA . SER B 1 48 ? -11.016 -9.773 5.926 1 81.56 48 SER B CA 1
ATOM 1641 C C . SER B 1 48 ? -11.469 -10.422 7.23 1 81.56 48 SER B C 1
ATOM 1643 O O . SER B 1 48 ? -12.625 -10.281 7.629 1 81.56 48 SER B O 1
ATOM 1645 N N . ASP B 1 49 ? -10.531 -11.031 7.918 1 82.31 49 ASP B N 1
ATOM 1646 C CA . ASP B 1 49 ? -10.867 -11.75 9.141 1 82.31 49 ASP B CA 1
ATOM 1647 C C . ASP B 1 49 ? -10.82 -10.82 10.352 1 82.31 49 ASP B C 1
ATOM 1649 O O . ASP B 1 49 ? -11.438 -11.102 11.383 1 82.31 49 ASP B O 1
ATOM 1653 N N . THR B 1 50 ? -10.102 -9.734 10.18 1 84.25 50 THR B N 1
ATOM 1654 C CA . THR B 1 50 ? -9.859 -8.914 11.352 1 84.25 50 THR B CA 1
ATOM 1655 C C . THR B 1 50 ? -10.664 -7.617 11.289 1 84.25 50 THR B C 1
ATOM 1657 O O . THR B 1 50 ? -10.781 -6.898 12.281 1 84.25 50 THR B O 1
ATOM 1660 N N . VAL B 1 51 ? -11.297 -7.332 10.219 1 86.06 51 VAL B N 1
ATOM 1661 C CA . VAL B 1 51 ? -11.875 -6.02 9.938 1 86.06 51 VAL B CA 1
ATOM 1662 C C . VAL B 1 51 ? -12.992 -5.723 10.93 1 86.06 51 VAL B C 1
ATOM 1664 O O . VAL B 1 51 ? -13.336 -4.559 11.156 1 86.06 51 VAL B O 1
ATOM 1667 N N . GLU B 1 52 ? -13.523 -6.723 11.594 1 88.31 52 GLU B N 1
ATOM 1668 C CA . GLU B 1 52 ? -14.641 -6.527 12.516 1 88.31 52 GLU B CA 1
ATOM 1669 C C . GLU B 1 52 ? -14.156 -6.035 13.875 1 88.31 52 GLU B C 1
ATOM 1671 O O . GLU B 1 52 ? -14.945 -5.566 14.695 1 88.31 52 GLU B O 1
ATOM 1676 N N . LYS B 1 53 ? -12.883 -6.152 14.133 1 93.19 53 LYS B N 1
ATOM 1677 C CA . LYS B 1 53 ? -12.312 -5.723 15.406 1 93.19 53 LYS B CA 1
ATOM 1678 C C . LYS B 1 53 ? -11.305 -4.598 15.211 1 93.19 53 LYS B C 1
ATOM 1680 O O . LYS B 1 53 ? -10.094 -4.836 15.195 1 93.19 53 LYS B O 1
ATOM 1685 N N . VAL B 1 54 ? -11.805 -3.432 15.172 1 96.19 54 VAL B N 1
ATOM 1686 C CA . VAL B 1 54 ? -10.953 -2.268 14.961 1 96.19 54 VAL B CA 1
ATOM 1687 C C . VAL B 1 54 ? -10.023 -2.082 16.156 1 96.19 54 VAL B C 1
ATOM 1689 O O . VAL B 1 54 ? -10.484 -2.023 17.297 1 96.19 54 VAL B O 1
ATOM 1692 N N . PRO B 1 55 ? -8.766 -1.981 15.938 1 97.62 55 PRO B N 1
ATOM 1693 C CA . PRO B 1 55 ? -7.844 -1.762 17.062 1 97.62 55 PRO B CA 1
ATOM 1694 C C . PRO B 1 55 ? -8.133 -0.465 17.812 1 97.62 55 PRO B C 1
ATOM 1696 O O . PRO B 1 55 ? -8.508 0.539 17.203 1 97.62 55 PRO B O 1
ATOM 1699 N N . ALA B 1 56 ? -7.883 -0.451 19.078 1 97.75 56 ALA B N 1
ATOM 1700 C CA . ALA B 1 56 ? -8.156 0.697 19.938 1 97.75 56 ALA B CA 1
ATOM 1701 C C . ALA B 1 56 ? -7.406 1.935 19.453 1 97.75 56 ALA B C 1
ATOM 1703 O O . ALA B 1 56 ? -7.949 3.041 19.453 1 97.75 56 ALA B O 1
ATOM 1704 N N . LYS B 1 57 ? -6.16 1.734 19.031 1 98 57 LYS B N 1
ATOM 1705 C CA . LYS B 1 57 ? -5.348 2.848 18.562 1 98 57 LYS B CA 1
ATOM 1706 C C . LYS B 1 57 ? -6.004 3.535 17.359 1 98 57 LYS B C 1
ATOM 1708 O O . LYS B 1 57 ? -5.918 4.758 17.219 1 98 57 LYS B O 1
ATOM 1713 N N . ILE B 1 58 ? -6.613 2.756 16.516 1 98.19 58 ILE B N 1
ATOM 1714 C CA . ILE B 1 58 ? -7.27 3.295 15.328 1 98.19 58 ILE B CA 1
ATOM 1715 C C . ILE B 1 58 ? -8.523 4.062 15.734 1 98.19 58 ILE B C 1
ATOM 1717 O O . ILE B 1 58 ? -8.812 5.133 15.195 1 98.19 58 ILE B O 1
ATOM 1721 N N . SER B 1 59 ? -9.289 3.5 16.641 1 97.38 59 SER B N 1
ATOM 1722 C CA . SER B 1 59 ? -10.461 4.207 17.156 1 97.38 59 SER B CA 1
ATOM 1723 C C . SER B 1 59 ? -10.07 5.547 17.766 1 97.38 59 SER B C 1
ATOM 1725 O O . SER B 1 59 ? -10.727 6.562 17.531 1 97.38 59 SER B O 1
ATOM 1727 N N . GLU B 1 60 ? -9.023 5.516 18.516 1 97.94 60 GLU B N 1
ATOM 1728 C CA . GLU B 1 60 ? -8.508 6.746 19.094 1 97.94 60 GLU B CA 1
ATOM 1729 C C . GLU B 1 60 ? -8.125 7.754 18.016 1 97.94 60 GLU B C 1
ATOM 1731 O O . GLU B 1 60 ? -8.453 8.938 18.125 1 97.94 60 GLU B O 1
ATOM 1736 N N . LEU B 1 61 ? -7.402 7.32 17.047 1 98 61 LEU B N 1
ATOM 1737 C CA . LEU B 1 61 ? -6.98 8.188 15.945 1 98 61 LEU B CA 1
ATOM 1738 C C . LEU B 1 61 ? -8.188 8.781 15.234 1 98 61 LEU B C 1
ATOM 1740 O O . LEU B 1 61 ? -8.211 9.977 14.93 1 98 61 LEU B O 1
ATOM 1744 N N . ASN B 1 62 ? -9.141 7.926 14.953 1 96.69 62 ASN B N 1
ATOM 1745 C CA . ASN B 1 62 ? -10.367 8.398 14.32 1 96.69 62 ASN B CA 1
ATOM 1746 C C . ASN B 1 62 ? -11 9.539 15.109 1 96.69 62 ASN B C 1
ATOM 1748 O O . ASN B 1 62 ? -11.383 10.562 14.539 1 96.69 62 ASN B O 1
ATOM 1752 N N . GLU B 1 63 ? -11.133 9.359 16.359 1 96.5 63 GLU B N 1
ATOM 1753 C CA . GLU B 1 63 ? -11.727 10.367 17.234 1 96.5 63 GLU B CA 1
ATOM 1754 C C . GLU B 1 63 ? -10.906 11.656 17.234 1 96.5 63 GLU B C 1
ATOM 1756 O O . GLU B 1 63 ? -11.461 12.75 17.188 1 96.5 63 GLU B O 1
ATOM 1761 N N . LYS B 1 64 ? -9.648 11.484 17.25 1 96.75 64 LYS B N 1
ATOM 1762 C CA . LYS B 1 64 ? -8.742 12.633 17.297 1 96.75 64 LYS B CA 1
ATOM 1763 C C . LYS B 1 64 ? -8.852 13.453 16 1 96.75 64 LYS B C 1
ATOM 1765 O O . LYS B 1 64 ? -8.695 14.672 16.031 1 96.75 64 LYS B O 1
ATOM 1770 N N . LEU B 1 65 ? -9.164 12.836 14.914 1 97.19 65 LEU B N 1
ATOM 1771 C CA . LEU B 1 65 ? -9.133 13.5 13.609 1 97.19 65 LEU B CA 1
ATOM 1772 C C . LEU B 1 65 ? -10.484 14.148 13.305 1 97.19 65 LEU B C 1
ATOM 1774 O O . LEU B 1 65 ? -10.578 15.008 12.422 1 97.19 65 LEU B O 1
ATOM 1778 N N . LEU B 1 66 ? -11.508 13.812 13.992 1 93.94 66 LEU B N 1
ATOM 1779 C CA . LEU B 1 66 ? -12.891 14.188 13.695 1 93.94 66 LEU B CA 1
ATOM 1780 C C . LEU B 1 66 ? -13.047 15.703 13.664 1 93.94 66 LEU B C 1
ATOM 1782 O O . LEU B 1 66 ? -13.695 16.25 12.773 1 93.94 66 LEU B O 1
ATOM 1786 N N . PRO B 1 67 ? -12.43 16.391 14.523 1 94.56 67 PRO B N 1
ATOM 1787 C CA . PRO B 1 67 ? -12.742 17.812 14.617 1 94.56 67 PRO B CA 1
ATOM 1788 C C . PRO B 1 67 ? -12.07 18.641 13.523 1 94.56 67 PRO B C 1
ATOM 1790 O O . PRO B 1 67 ? -12.391 19.828 13.344 1 94.56 67 PRO B O 1
ATOM 1793 N N . TYR B 1 68 ? -11.156 18.125 12.836 1 97.12 68 TYR B N 1
ATOM 1794 C CA . TYR B 1 68 ? -10.375 18.906 11.883 1 97.12 68 TYR B CA 1
ATOM 1795 C C . TYR B 1 68 ? -11.094 19 10.539 1 97.12 68 TYR B C 1
ATOM 1797 O O . TYR B 1 68 ? -11.703 18.031 10.086 1 97.12 68 TYR B O 1
ATOM 1805 N N . GLU B 1 69 ? -10.977 20.156 9.945 1 96.75 69 GLU B N 1
ATOM 1806 C CA . GLU B 1 69 ? -11.57 20.391 8.633 1 96.75 69 GLU B CA 1
ATOM 1807 C C . GLU B 1 69 ? -10.547 20.188 7.52 1 96.75 69 GLU B C 1
ATOM 1809 O O . GLU B 1 69 ? -10.914 19.875 6.387 1 96.75 69 GLU B O 1
ATOM 1814 N N . LYS B 1 70 ? -9.344 20.469 7.816 1 97.81 70 LYS B N 1
ATOM 1815 C CA . LYS B 1 70 ? -8.25 20.344 6.859 1 97.81 70 LYS B CA 1
ATOM 1816 C C . LYS B 1 70 ? -7.195 19.344 7.363 1 97.81 70 LYS B C 1
ATOM 1818 O O . LYS B 1 70 ? -6.785 19.406 8.523 1 97.81 70 LYS B O 1
ATOM 1823 N N . MET B 1 71 ? -6.82 18.484 6.488 1 98.38 71 MET B N 1
ATOM 1824 C CA . MET B 1 71 ? -5.797 17.5 6.812 1 98.38 71 MET B CA 1
ATOM 1825 C C . MET B 1 71 ? -4.688 17.5 5.762 1 98.38 71 MET B C 1
ATOM 1827 O O . MET B 1 71 ? -4.965 17.453 4.562 1 98.38 71 MET B O 1
ATOM 1831 N N . ILE B 1 72 ? -3.471 17.625 6.207 1 98.69 72 ILE B N 1
ATOM 1832 C CA . ILE B 1 72 ? -2.293 17.562 5.348 1 98.69 72 ILE B CA 1
ATOM 1833 C C . ILE B 1 72 ? -1.572 16.234 5.535 1 98.69 72 ILE B C 1
ATOM 1835 O O . ILE B 1 72 ? -1.022 15.969 6.605 1 98.69 72 ILE B O 1
ATOM 1839 N N . PHE B 1 73 ? -1.601 15.438 4.547 1 98.69 73 PHE B N 1
ATOM 1840 C CA . PHE B 1 73 ? -0.91 14.148 4.555 1 98.69 73 PHE B CA 1
ATOM 1841 C C . PHE B 1 73 ? 0.49 14.289 3.969 1 98.69 73 PHE B C 1
ATOM 1843 O O . PHE B 1 73 ? 0.646 14.586 2.783 1 98.69 73 PHE B O 1
ATOM 1850 N N . VAL B 1 74 ? 1.509 14.086 4.754 1 97.88 74 VAL B N 1
ATOM 1851 C CA . VAL B 1 74 ? 2.891 14.094 4.289 1 97.88 74 VAL B CA 1
ATOM 1852 C C . VAL B 1 74 ? 3.418 12.664 4.207 1 97.88 74 VAL B C 1
ATOM 1854 O O . VAL B 1 74 ? 3.572 11.992 5.227 1 97.88 74 VAL B O 1
ATOM 1857 N N . THR B 1 75 ? 3.744 12.242 3.018 1 96.88 75 THR B N 1
ATOM 1858 C CA . THR B 1 75 ? 3.961 10.812 2.855 1 96.88 75 THR B CA 1
ATOM 1859 C C . THR B 1 75 ? 5.266 10.547 2.109 1 96.88 75 THR B C 1
ATOM 1861 O O . THR B 1 75 ? 5.586 11.234 1.14 1 96.88 75 THR B O 1
ATOM 1864 N N . PRO B 1 76 ? 6.062 9.57 2.588 1 95.31 76 PRO B N 1
ATOM 1865 C CA . PRO B 1 76 ? 7.152 9.055 1.76 1 95.31 76 PRO B CA 1
ATOM 1866 C C . PRO B 1 76 ? 6.656 8.211 0.587 1 95.31 76 PRO B C 1
ATOM 1868 O O . PRO B 1 76 ? 5.465 7.914 0.5 1 95.31 76 PRO B O 1
ATOM 1871 N N . GLU B 1 77 ? 7.559 7.996 -0.334 1 94.06 77 GLU B N 1
ATOM 1872 C CA . GLU B 1 77 ? 7.309 7.086 -1.447 1 94.06 77 GLU B CA 1
ATOM 1873 C C . GLU B 1 77 ? 8.258 5.891 -1.405 1 94.06 77 GLU B C 1
ATOM 1875 O O . GLU B 1 77 ? 9.469 6.059 -1.253 1 94.06 77 GLU B O 1
ATOM 1880 N N . ILE B 1 78 ? 7.734 4.715 -1.464 1 91.75 78 ILE B N 1
ATOM 1881 C CA . ILE B 1 78 ? 8.508 3.494 -1.658 1 91.75 78 ILE B CA 1
ATOM 1882 C C . ILE B 1 78 ? 8.031 2.773 -2.916 1 91.75 78 ILE B C 1
ATOM 1884 O O . ILE B 1 78 ? 6.883 2.336 -2.99 1 91.75 78 ILE B O 1
ATOM 1888 N N . ASN B 1 79 ? 8.93 2.715 -3.9 1 90.62 79 ASN B N 1
ATOM 1889 C CA . ASN B 1 79 ? 8.648 2.051 -5.168 1 90.62 79 ASN B CA 1
ATOM 1890 C C . ASN B 1 79 ? 7.383 2.596 -5.816 1 90.62 79 ASN B C 1
ATOM 1892 O O . ASN B 1 79 ? 6.527 1.826 -6.262 1 90.62 79 ASN B O 1
ATOM 1896 N N . GLY B 1 80 ? 7.211 3.854 -5.703 1 90.31 80 GLY B N 1
ATOM 1897 C CA . GLY B 1 80 ? 6.164 4.531 -6.453 1 90.31 80 GLY B CA 1
ATOM 1898 C C . GLY B 1 80 ? 4.871 4.672 -5.672 1 90.31 80 GLY B C 1
ATOM 1899 O O . GLY B 1 80 ? 3.926 5.309 -6.137 1 90.31 80 GLY B O 1
ATOM 1900 N N . TYR B 1 81 ? 4.766 4.117 -4.535 1 91.81 81 TYR B N 1
ATOM 1901 C CA . TYR B 1 81 ? 3.525 4.109 -3.77 1 91.81 81 TYR B CA 1
ATOM 1902 C C . TYR B 1 81 ? 3.791 4.422 -2.301 1 91.81 81 TYR B C 1
ATOM 1904 O O . TYR B 1 81 ? 4.945 4.535 -1.884 1 91.81 81 TYR B O 1
ATOM 1912 N N . MET B 1 82 ? 2.705 4.641 -1.582 1 93.56 82 MET B N 1
ATOM 1913 C CA . MET B 1 82 ? 2.869 4.871 -0.149 1 93.56 82 MET B CA 1
ATOM 1914 C C . MET B 1 82 ? 3.369 3.611 0.551 1 93.56 82 MET B C 1
ATOM 1916 O O . MET B 1 82 ? 3.133 2.498 0.078 1 93.56 82 MET B O 1
ATOM 1920 N N . PRO B 1 83 ? 4.117 3.793 1.628 1 94 83 PRO B N 1
ATOM 1921 C CA . PRO B 1 83 ? 4.559 2.613 2.373 1 94 83 PRO B CA 1
ATOM 1922 C C . PRO B 1 83 ? 3.395 1.753 2.861 1 94 83 PRO B C 1
ATOM 1924 O O . PRO B 1 83 ? 2.328 2.279 3.188 1 94 83 PRO B O 1
ATOM 1927 N N . GLY B 1 84 ? 3.617 0.389 2.924 1 95.19 84 GLY B N 1
ATOM 1928 C CA . GLY B 1 84 ? 2.605 -0.512 3.453 1 95.19 84 GLY B CA 1
ATOM 1929 C C . GLY B 1 84 ? 2.078 -0.087 4.809 1 95.19 84 GLY B C 1
ATOM 1930 O O . GLY B 1 84 ? 0.888 -0.234 5.094 1 95.19 84 GLY B O 1
ATOM 1931 N N . PHE B 1 85 ? 2.936 0.484 5.574 1 94.75 85 PHE B N 1
ATOM 1932 C CA . PHE B 1 85 ? 2.586 0.978 6.902 1 94.75 85 PHE B CA 1
ATOM 1933 C C . PHE B 1 85 ? 1.457 1.998 6.82 1 94.75 85 PHE B C 1
ATOM 1935 O O . PHE B 1 85 ? 0.417 1.833 7.461 1 94.75 85 PHE B O 1
ATOM 1942 N N . ALA B 1 86 ? 1.654 2.996 6.098 1 95.31 86 ALA B N 1
ATOM 1943 C CA . ALA B 1 86 ? 0.664 4.062 5.98 1 95.31 86 ALA B CA 1
ATOM 1944 C C . ALA B 1 86 ? -0.628 3.547 5.352 1 95.31 86 ALA B C 1
ATOM 1946 O O . ALA B 1 86 ? -1.725 3.904 5.789 1 95.31 86 ALA B O 1
ATOM 1947 N N . LYS B 1 87 ? -0.5 2.721 4.312 1 95.5 87 LYS B N 1
ATOM 1948 C CA . LYS B 1 87 ? -1.666 2.123 3.666 1 95.5 87 LYS B CA 1
ATOM 1949 C C . LYS B 1 87 ? -2.51 1.344 4.672 1 95.5 87 LYS B C 1
ATOM 1951 O O . LYS B 1 87 ? -3.74 1.396 4.629 1 95.5 87 LYS B O 1
ATOM 1956 N N . ASN B 1 88 ? -1.882 0.642 5.531 1 96.5 88 ASN B N 1
ATOM 1957 C CA . ASN B 1 88 ? -2.586 -0.149 6.535 1 96.5 88 ASN B CA 1
ATOM 1958 C C . ASN B 1 88 ? -3.4 0.735 7.473 1 96.5 88 ASN B C 1
ATOM 1960 O O . ASN B 1 88 ? -4.562 0.438 7.762 1 96.5 88 ASN B O 1
ATOM 1964 N N . ILE B 1 89 ? -2.809 1.795 7.945 1 96.94 89 ILE B N 1
ATOM 1965 C CA . ILE B 1 89 ? -3.49 2.709 8.859 1 96.94 89 ILE B CA 1
ATOM 1966 C C . ILE B 1 89 ? -4.68 3.352 8.148 1 96.94 89 ILE B C 1
ATOM 1968 O O . ILE B 1 89 ? -5.777 3.424 8.711 1 96.94 89 ILE B O 1
ATOM 1972 N N . LEU B 1 90 ? -4.488 3.803 6.922 1 96.62 90 LEU B N 1
ATOM 1973 C CA . LEU B 1 90 ? -5.57 4.426 6.168 1 96.62 90 LEU B CA 1
ATOM 1974 C C . LEU B 1 90 ? -6.699 3.436 5.922 1 96.62 90 LEU B C 1
ATOM 1976 O O . LEU B 1 90 ? -7.879 3.799 5.992 1 96.62 90 LEU B O 1
ATOM 1980 N N . ASP B 1 91 ? -6.34 2.209 5.586 1 95.81 91 ASP 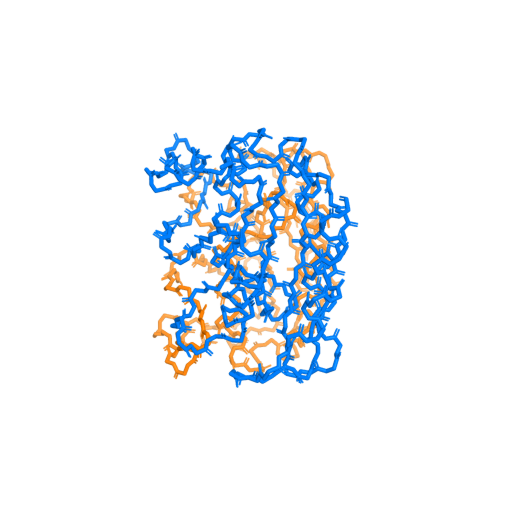B N 1
ATOM 1981 C CA . ASP B 1 91 ? -7.359 1.182 5.391 1 95.81 91 ASP B CA 1
ATOM 1982 C C . ASP B 1 91 ? -8.172 0.968 6.668 1 9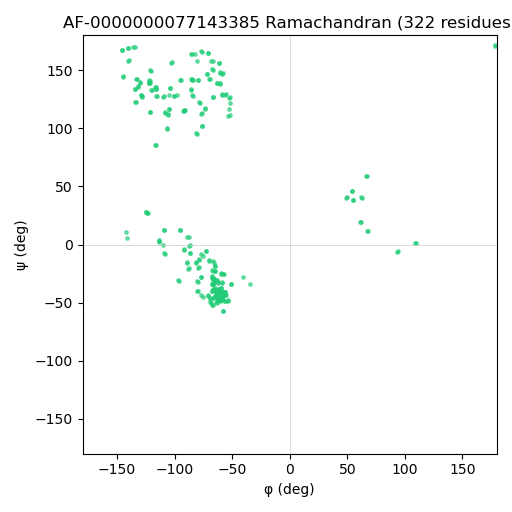5.81 91 ASP B C 1
ATOM 1984 O O . ASP B 1 91 ? -9.398 0.853 6.617 1 95.81 91 ASP B O 1
ATOM 1988 N N . TRP B 1 92 ? -7.512 0.929 7.77 1 97.12 92 TRP B N 1
ATOM 1989 C CA . TRP B 1 92 ? -8.219 0.8 9.039 1 97.12 92 TRP B CA 1
ATOM 1990 C C . TRP B 1 92 ? -9.141 1.99 9.273 1 97.12 92 TRP B C 1
ATOM 1992 O O . TRP B 1 92 ? -10.289 1.818 9.688 1 97.12 92 TRP B O 1
ATOM 2002 N N . LEU B 1 93 ? -8.641 3.18 9.055 1 96.81 93 LEU B N 1
ATOM 2003 C CA . LEU B 1 93 ? -9.445 4.383 9.25 1 96.81 93 LEU B CA 1
ATOM 2004 C C . LEU B 1 93 ? -10.688 4.359 8.359 1 96.81 93 LEU B C 1
ATOM 2006 O O . LEU B 1 93 ? -11.742 4.859 8.742 1 96.81 93 LEU B O 1
ATOM 2010 N N . SER B 1 94 ? -10.555 3.771 7.223 1 94.88 94 SER B N 1
ATOM 2011 C CA . SER B 1 94 ? -11.609 3.777 6.215 1 94.88 94 SER B CA 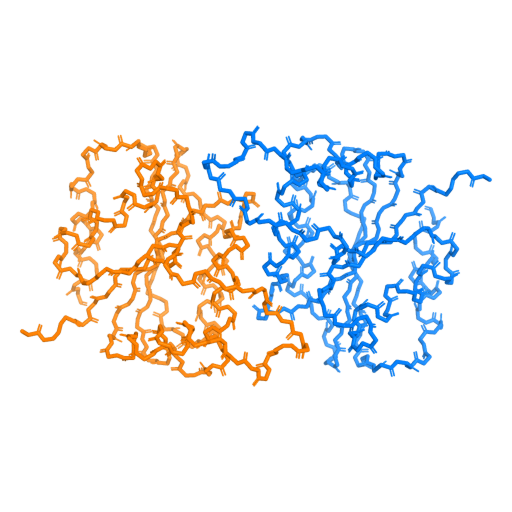1
ATOM 2012 C C . SER B 1 94 ? -12.797 2.916 6.645 1 94.88 94 SER B C 1
ATOM 2014 O O . SER B 1 94 ? -13.859 2.959 6.027 1 94.88 94 SER B O 1
ATOM 2016 N N . ILE B 1 95 ? -12.625 2.09 7.656 1 94.06 95 ILE B N 1
ATOM 2017 C CA . ILE B 1 95 ? -13.75 1.331 8.188 1 94.06 95 ILE B CA 1
ATOM 2018 C C . ILE B 1 95 ? -14.867 2.287 8.602 1 94.06 95 ILE B C 1
ATOM 2020 O O . ILE B 1 95 ? -16.047 1.973 8.453 1 94.06 95 ILE B O 1
ATOM 2024 N N . ASN B 1 96 ? -14.438 3.389 9.227 1 93.62 96 ASN B N 1
ATOM 2025 C CA . ASN B 1 96 ? -15.375 4.5 9.344 1 93.62 96 ASN B CA 1
ATOM 2026 C C . ASN B 1 96 ? -15.531 5.25 8.023 1 93.62 96 ASN B C 1
ATOM 2028 O O . ASN B 1 96 ? -14.727 6.121 7.703 1 93.62 96 ASN B O 1
ATOM 2032 N N . LYS B 1 97 ? -16.578 5.031 7.312 1 90.38 97 LYS B N 1
ATOM 2033 C CA . LYS B 1 97 ? -16.734 5.496 5.938 1 90.38 97 LYS B CA 1
ATOM 2034 C C . LYS B 1 97 ? -16.812 7.02 5.879 1 90.38 97 LYS B C 1
ATOM 2036 O O . LYS B 1 97 ? -16.594 7.613 4.82 1 90.38 97 LYS B O 1
ATOM 2041 N N . ASN B 1 98 ? -17.016 7.633 6.961 1 91 98 ASN B N 1
ATOM 2042 C CA . ASN B 1 98 ? -17.203 9.078 6.949 1 91 98 ASN B CA 1
ATOM 2043 C C . ASN B 1 98 ? -16.016 9.805 7.562 1 91 98 ASN B C 1
ATOM 2045 O O . ASN B 1 98 ? -16.062 11.016 7.789 1 91 98 ASN B O 1
ATOM 2049 N N . TRP B 1 99 ? -14.875 9.086 7.785 1 92.81 99 TRP B N 1
ATOM 2050 C CA . TRP B 1 99 ? -13.797 9.688 8.562 1 92.81 99 TRP B CA 1
ATOM 2051 C C . TRP B 1 99 ? -13.203 10.891 7.828 1 92.81 99 TRP B C 1
ATOM 2053 O O . TRP B 1 99 ? -12.688 11.812 8.461 1 92.81 99 TRP B O 1
ATOM 2063 N N . LEU B 1 100 ? -13.352 10.969 6.441 1 95.69 100 LEU B N 1
ATOM 2064 C CA . LEU B 1 100 ? -12.828 12.094 5.668 1 95.69 100 LEU B CA 1
ATOM 2065 C C . LEU B 1 100 ? -13.969 12.898 5.055 1 95.69 100 LEU B C 1
ATOM 2067 O O . LEU B 1 100 ? -13.727 13.781 4.223 1 95.69 100 LEU B O 1
ATOM 2071 N N . GLY B 1 101 ? -15.156 12.523 5.367 1 91.81 101 GLY B N 1
ATOM 2072 C CA . GLY B 1 101 ? -16.297 13.234 4.801 1 91.81 101 GLY B CA 1
ATOM 2073 C C . GLY B 1 101 ? -16.219 14.734 5.023 1 91.81 101 GLY B C 1
ATOM 2074 O O . GLY B 1 101 ? -16.031 15.195 6.148 1 91.81 101 GLY B O 1
ATOM 2075 N N . ASN B 1 102 ? -16.328 15.531 3.916 1 89.19 102 ASN B N 1
ATOM 2076 C CA . ASN B 1 102 ? -16.375 16.984 3.922 1 89.19 102 ASN B CA 1
ATOM 2077 C C . ASN B 1 102 ? -15.055 17.594 4.359 1 89.19 102 ASN B C 1
ATOM 2079 O O . ASN B 1 102 ? -15 18.766 4.77 1 89.19 102 ASN B O 1
ATOM 2083 N N . LYS B 1 103 ? -14.062 16.844 4.445 1 96.81 103 LYS B N 1
ATOM 2084 C CA . LYS B 1 103 ? -12.758 17.375 4.824 1 96.81 103 LYS B CA 1
ATOM 2085 C C . LYS B 1 103 ? -11.922 17.703 3.59 1 96.81 103 LYS B C 1
ATOM 2087 O O . LYS B 1 103 ? -11.977 17 2.588 1 96.81 103 LYS B O 1
ATOM 2092 N N . LYS B 1 104 ? -11.211 18.781 3.703 1 97.75 104 LYS B N 1
ATOM 2093 C CA . LYS B 1 104 ? -10.211 19.125 2.691 1 97.75 104 LYS B CA 1
ATOM 2094 C C . LYS B 1 104 ? -8.891 18.406 2.961 1 97.75 104 LYS B C 1
ATOM 2096 O O . LYS B 1 104 ? -8.391 18.406 4.09 1 97.75 104 LYS B O 1
ATOM 2101 N N . ALA B 1 105 ? -8.383 17.734 1.945 1 98.25 105 ALA B N 1
ATOM 2102 C CA . ALA B 1 105 ? -7.133 17 2.09 1 98.25 105 ALA B CA 1
ATOM 2103 C C . ALA B 1 105 ? -6.047 17.562 1.182 1 98.25 105 ALA B C 1
ATOM 2105 O O . ALA B 1 105 ? -6.312 17.922 0.031 1 98.25 105 ALA B O 1
ATOM 2106 N N . TYR B 1 106 ? -4.859 17.719 1.688 1 98.5 106 TYR B N 1
ATOM 2107 C CA . TYR B 1 106 ? -3.648 18.094 0.968 1 98.5 106 TYR B CA 1
ATOM 2108 C C . TYR B 1 106 ? -2.617 16.969 1.02 1 98.5 106 TYR B C 1
ATOM 2110 O O . TYR B 1 106 ? -2.355 16.406 2.086 1 98.5 106 TYR B O 1
ATOM 2118 N N . ILE B 1 107 ? -2.045 16.688 -0.105 1 98.62 107 ILE B N 1
ATOM 2119 C CA . ILE B 1 107 ? -1.029 15.633 -0.171 1 98.62 107 ILE B CA 1
ATOM 2120 C C . ILE B 1 107 ? 0.339 16.266 -0.426 1 98.62 107 ILE B C 1
ATOM 2122 O O . ILE B 1 107 ? 0.498 17.078 -1.345 1 98.62 107 ILE B O 1
ATOM 2126 N N . VAL B 1 108 ? 1.292 15.93 0.418 1 98.62 108 VAL B N 1
ATOM 2127 C CA . VAL B 1 108 ? 2.637 16.484 0.331 1 98.62 108 VAL B CA 1
ATOM 2128 C C . VAL B 1 108 ? 3.668 15.359 0.363 1 98.62 108 VAL B C 1
ATOM 2130 O O . VAL B 1 108 ? 3.529 14.406 1.132 1 98.62 108 VAL B O 1
ATOM 2133 N N . ALA B 1 109 ? 4.684 15.477 -0.444 1 98.06 109 ALA B N 1
ATOM 2134 C CA . ALA B 1 109 ? 5.777 14.508 -0.434 1 98.06 109 ALA B CA 1
ATOM 2135 C C . ALA B 1 109 ? 7.113 15.188 -0.721 1 98.06 109 ALA B C 1
ATOM 2137 O O . ALA B 1 109 ? 7.184 16.109 -1.536 1 98.06 109 ALA B O 1
ATOM 2138 N N . ALA B 1 110 ? 8.125 14.719 -0.093 1 96.81 110 ALA B N 1
ATOM 2139 C CA . ALA B 1 110 ? 9.484 15.188 -0.32 1 96.81 110 ALA B CA 1
ATOM 2140 C C . ALA B 1 110 ? 10.398 14.047 -0.755 1 96.81 110 ALA B C 1
ATOM 2142 O O . ALA B 1 110 ? 10.289 12.93 -0.244 1 96.81 110 ALA B O 1
ATOM 2143 N N . THR B 1 111 ? 11.211 14.305 -1.671 1 95.44 111 THR B N 1
ATOM 2144 C CA . THR B 1 111 ? 12.219 13.352 -2.115 1 95.44 111 THR B CA 1
ATOM 2145 C C . THR B 1 111 ? 13.547 14.062 -2.398 1 95.44 111 THR B C 1
ATOM 2147 O O . THR B 1 111 ? 13.57 15.273 -2.619 1 95.44 111 THR B O 1
ATOM 2150 N N . PRO B 1 112 ? 14.656 13.289 -2.379 1 93.88 112 PRO B N 1
ATOM 2151 C CA . PRO B 1 112 ? 15.93 13.859 -2.824 1 93.88 112 PRO B CA 1
ATOM 2152 C C . PRO B 1 112 ? 15.938 14.18 -4.316 1 93.88 112 PRO B C 1
ATOM 2154 O O . PRO B 1 112 ? 16.656 15.086 -4.754 1 93.88 112 PRO B O 1
ATOM 2157 N N . GLY B 1 113 ? 15.188 13.461 -5.043 1 94.5 113 GLY B N 1
ATOM 2158 C CA . GLY B 1 113 ? 15.102 13.711 -6.473 1 94.5 113 GLY B CA 1
ATOM 2159 C C . GLY B 1 113 ? 14.25 14.922 -6.82 1 94.5 113 GLY B C 1
ATOM 2160 O O . GLY B 1 113 ? 13.414 15.344 -6.027 1 94.5 113 GLY B O 1
ATOM 2161 N N . ALA B 1 114 ? 14.359 15.375 -8.039 1 94.81 114 ALA B N 1
ATOM 2162 C CA . ALA B 1 114 ? 13.734 16.625 -8.461 1 94.81 114 ALA B CA 1
ATOM 2163 C C . ALA B 1 114 ? 12.234 16.453 -8.68 1 94.81 114 ALA B C 1
ATOM 2165 O O . ALA B 1 114 ? 11.461 17.406 -8.516 1 94.81 114 ALA B O 1
ATOM 2166 N N . LYS B 1 115 ? 11.75 15.336 -9.008 1 93.38 115 LYS B N 1
ATOM 2167 C CA . LYS B 1 115 ? 10.367 15.141 -9.445 1 93.38 115 LYS B CA 1
ATOM 2168 C C . LYS B 1 115 ? 9.414 15.117 -8.25 1 93.38 115 LYS B C 1
ATOM 2170 O O . LYS B 1 115 ? 8.211 15.336 -8.406 1 93.38 115 LYS B O 1
ATOM 2175 N N . ALA B 1 116 ? 9.898 14.875 -7.066 1 95.12 116 ALA B N 1
ATOM 2176 C CA . ALA B 1 116 ? 9.188 14.984 -5.797 1 95.12 116 ALA B CA 1
ATOM 2177 C C . ALA B 1 116 ? 8.008 14.023 -5.746 1 95.12 116 ALA B C 1
ATOM 2179 O O . ALA B 1 116 ? 6.883 14.422 -5.426 1 95.12 116 ALA B O 1
ATOM 2180 N N . ALA B 1 117 ? 8.133 12.852 -6.211 1 96.12 117 ALA B N 1
ATOM 2181 C CA . ALA B 1 117 ? 7.289 11.68 -5.984 1 96.12 117 ALA B CA 1
ATOM 2182 C C . ALA B 1 117 ? 5.898 11.883 -6.586 1 96.12 117 ALA B C 1
ATOM 2184 O O . ALA B 1 117 ? 4.887 11.703 -5.902 1 96.12 117 ALA B O 1
ATOM 2185 N N . PRO B 1 118 ? 5.77 12.125 -7.914 1 96.5 118 PRO B N 1
ATOM 2186 C CA . PRO B 1 118 ? 4.449 12.367 -8.508 1 96.5 118 PRO B CA 1
ATOM 2187 C C . PRO B 1 118 ? 3.549 11.133 -8.453 1 96.5 118 PRO B C 1
ATOM 2189 O O . PRO B 1 118 ? 2.326 11.266 -8.352 1 96.5 118 PRO B O 1
ATOM 2192 N N . MET B 1 119 ? 4.117 9.953 -8.484 1 93.25 119 MET B N 1
ATOM 2193 C CA . MET B 1 119 ? 3.299 8.742 -8.539 1 93.25 119 MET B CA 1
ATOM 2194 C C . MET B 1 119 ? 2.547 8.539 -7.227 1 93.25 119 MET B C 1
ATOM 2196 O O . MET B 1 119 ? 1.327 8.367 -7.223 1 93.25 119 MET B O 1
ATOM 2200 N N . VAL B 1 120 ? 3.248 8.594 -6.09 1 95.56 120 VAL B N 1
ATOM 2201 C CA . VAL B 1 120 ? 2.584 8.375 -4.809 1 95.56 120 VAL B CA 1
ATOM 2202 C C . VAL B 1 120 ? 1.58 9.5 -4.551 1 95.56 120 VAL B C 1
ATOM 2204 O O . VAL B 1 120 ? 0.523 9.266 -3.957 1 95.56 120 VAL B O 1
ATOM 2207 N N . ARG B 1 121 ? 1.863 10.68 -5 1 97.12 121 ARG B N 1
ATOM 2208 C CA . ARG B 1 121 ? 0.939 11.789 -4.801 1 97.12 121 ARG B CA 1
ATOM 2209 C C . ARG B 1 121 ? -0.349 11.578 -5.594 1 97.12 121 ARG B C 1
ATOM 2211 O O . ARG B 1 121 ? -1.442 11.844 -5.09 1 97.12 121 ARG B O 1
ATOM 2218 N N . ALA B 1 122 ? -0.26 11.078 -6.785 1 94.5 122 ALA B N 1
ATOM 2219 C CA . ALA B 1 122 ? -1.438 10.805 -7.605 1 94.5 122 ALA B CA 1
ATOM 2220 C C . ALA B 1 122 ? -2.277 9.688 -7.004 1 94.5 122 ALA B C 1
ATOM 2222 O O . ALA B 1 122 ? -3.502 9.805 -6.906 1 94.5 122 ALA B O 1
ATOM 2223 N N . ILE B 1 123 ? -1.633 8.656 -6.613 1 91.62 123 ILE B N 1
ATOM 2224 C CA . ILE B 1 123 ? -2.33 7.488 -6.082 1 91.62 123 ILE B CA 1
ATOM 2225 C C . ILE B 1 123 ? -3.057 7.863 -4.793 1 91.62 123 ILE B C 1
ATOM 2227 O O . ILE B 1 123 ? -4.223 7.508 -4.605 1 91.62 123 ILE B O 1
ATOM 2231 N N . LEU B 1 124 ? -2.365 8.602 -3.959 1 95.44 124 LEU B N 1
ATOM 2232 C CA . LEU B 1 124 ? -2.986 8.992 -2.699 1 95.44 124 LEU B CA 1
ATOM 2233 C C . LEU B 1 124 ? -4.141 9.961 -2.941 1 95.44 124 LEU B C 1
ATOM 2235 O O . LEU B 1 124 ? -5.129 9.953 -2.205 1 95.44 124 LEU B O 1
ATOM 2239 N N . THR B 1 125 ? -4.004 10.805 -3.963 1 95.38 125 THR B N 1
ATOM 2240 C CA . THR B 1 125 ? -5.117 11.656 -4.363 1 95.38 125 THR B CA 1
ATOM 2241 C C . THR B 1 125 ? -6.355 10.82 -4.668 1 95.38 125 THR B C 1
ATOM 2243 O O . THR B 1 125 ? -7.445 11.117 -4.168 1 95.38 125 THR B O 1
ATOM 2246 N N . ASP B 1 126 ? -6.188 9.75 -5.348 1 91.25 126 ASP B N 1
ATOM 2247 C CA . ASP B 1 126 ? -7.297 8.875 -5.711 1 91.25 126 ASP B CA 1
ATOM 2248 C C . ASP B 1 126 ? -7.867 8.172 -4.48 1 91.25 126 ASP B C 1
ATOM 2250 O O . ASP B 1 126 ? -9.086 8.133 -4.289 1 91.25 126 ASP B O 1
ATOM 2254 N N . VAL B 1 127 ? -7.008 7.664 -3.709 1 90.94 127 VAL B N 1
ATOM 2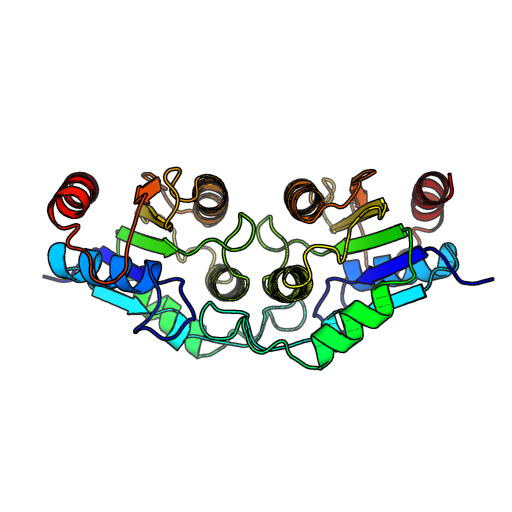255 C CA . VAL B 1 127 ? -7.414 6.895 -2.537 1 90.94 127 VAL B CA 1
ATOM 2256 C C . VAL B 1 127 ? -8.203 7.785 -1.579 1 90.94 127 VAL B C 1
ATOM 2258 O O . VAL B 1 127 ? -9.289 7.418 -1.129 1 90.94 127 VAL B O 1
ATOM 2261 N N . LEU B 1 128 ? -7.668 8.961 -1.288 1 95.69 128 LEU B N 1
ATOM 2262 C CA . LEU B 1 128 ? -8.336 9.852 -0.344 1 95.69 128 LEU B CA 1
AT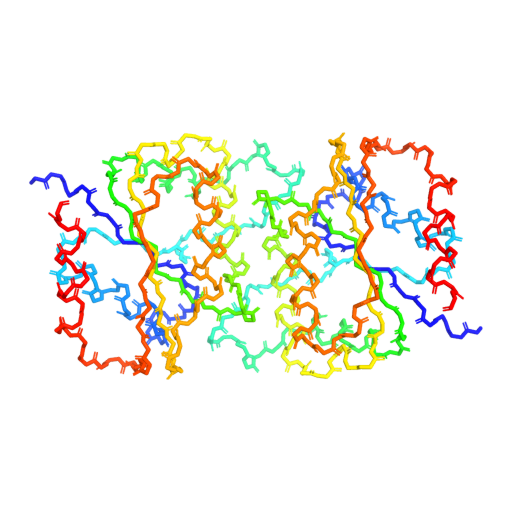OM 2263 C C . LEU B 1 128 ? -9.656 10.352 -0.911 1 95.69 128 LEU B C 1
ATOM 2265 O O . LEU B 1 128 ? -10.625 10.531 -0.17 1 95.69 128 LEU B O 1
ATOM 2269 N N . GLY B 1 129 ? -9.648 10.625 -2.191 1 93.5 129 GLY B N 1
ATOM 2270 C CA . GLY B 1 129 ? -10.898 10.969 -2.836 1 93.5 129 GLY B CA 1
ATOM 2271 C C . GLY B 1 129 ? -11.961 9.891 -2.703 1 93.5 129 GLY B C 1
ATOM 2272 O O . GLY B 1 129 ? -13.125 10.18 -2.436 1 93.5 129 GLY B O 1
ATOM 2273 N N . PHE B 1 130 ? -11.562 8.688 -2.854 1 87.69 130 PHE B N 1
ATOM 2274 C CA . PHE B 1 130 ? -12.453 7.543 -2.701 1 87.69 130 PHE B CA 1
ATOM 2275 C C . PHE B 1 130 ? -13 7.469 -1.281 1 87.69 130 PHE B C 1
ATOM 2277 O O . PHE B 1 130 ? -14.148 7.066 -1.072 1 87.69 130 PHE B O 1
ATOM 2284 N N . PHE B 1 131 ? -12.188 7.887 -0.319 1 92 131 PHE B N 1
ATOM 2285 C CA . PHE B 1 131 ? -12.609 7.883 1.078 1 92 131 PHE B CA 1
ATOM 2286 C C . PHE B 1 131 ? -13.57 9.031 1.358 1 92 131 PHE B C 1
ATOM 2288 O O . PHE B 1 131 ? -14.141 9.117 2.447 1 92 131 PHE B O 1
ATOM 2295 N N . GLY B 1 132 ? -13.719 9.969 0.36 1 93.25 132 GLY B N 1
ATOM 2296 C CA . GLY B 1 132 ? -14.719 11.016 0.513 1 93.25 132 GLY B CA 1
ATOM 2297 C C . GLY B 1 132 ? -14.109 12.391 0.742 1 93.25 132 GLY B C 1
ATOM 2298 O O . GLY B 1 132 ? -14.836 13.375 0.897 1 93.25 132 GLY B O 1
ATOM 2299 N N . ALA B 1 133 ? -12.781 12.43 0.747 1 97 133 ALA B N 1
ATOM 2300 C CA . ALA B 1 133 ? -12.133 13.719 0.976 1 97 133 ALA B CA 1
ATOM 2301 C C . ALA B 1 133 ? -12.297 14.641 -0.233 1 97 133 ALA B C 1
ATOM 2303 O O . ALA B 1 133 ? -12.406 14.164 -1.367 1 97 133 ALA B O 1
ATOM 2304 N N . GLN B 1 134 ? -12.398 15.898 0.013 1 97.19 134 GLN B N 1
ATOM 2305 C CA . GLN B 1 134 ? -12.133 16.906 -1.016 1 97.19 134 GLN B CA 1
ATOM 2306 C C . GLN B 1 134 ? -10.633 17.141 -1.169 1 97.19 134 GLN B C 1
ATOM 2308 O O . GLN B 1 134 ? -10.055 17.969 -0.447 1 97.19 134 GLN B O 1
ATOM 2313 N N . VAL B 1 135 ? -10.039 16.469 -2.109 1 97.56 135 VAL B N 1
ATOM 2314 C CA . VAL B 1 135 ? -8.609 16.656 -2.314 1 97.56 135 VAL B CA 1
ATOM 2315 C C . VAL B 1 135 ? -8.359 17.984 -3.045 1 97.56 135 VAL B C 1
ATOM 2317 O O . VAL B 1 135 ? -8.711 18.125 -4.215 1 97.56 135 VAL B O 1
ATOM 2320 N N . VAL B 1 136 ? -7.773 18.875 -2.393 1 96.5 136 VAL B N 1
ATOM 2321 C CA . VAL B 1 136 ? -7.57 20.219 -2.918 1 96.5 136 VAL B CA 1
ATOM 2322 C C . VAL B 1 136 ? -6.375 20.234 -3.867 1 96.5 136 VAL B C 1
ATOM 2324 O O . VAL B 1 136 ? -6.383 20.938 -4.879 1 96.5 136 VAL B O 1
ATOM 2327 N N . GLY B 1 137 ? -5.289 19.484 -3.49 1 94.75 137 GLY B N 1
ATOM 2328 C CA . GLY B 1 137 ? -4.125 19.391 -4.355 1 94.75 137 GLY B CA 1
ATOM 2329 C C . GLY B 1 137 ? -3.008 18.547 -3.754 1 94.75 137 GLY B C 1
ATOM 2330 O O . GLY B 1 137 ? -3.111 18.094 -2.613 1 94.75 137 GLY B O 1
ATOM 2331 N N . SER B 1 138 ? -2.014 18.297 -4.59 1 97.25 138 SER B N 1
ATOM 2332 C CA . SER B 1 138 ? -0.793 17.609 -4.168 1 97.25 138 SER B CA 1
ATOM 2333 C C . SER B 1 138 ? 0.438 18.469 -4.445 1 97.25 138 SER B C 1
ATOM 2335 O O . SER B 1 138 ? 0.496 19.172 -5.453 1 97.25 138 SER B O 1
ATOM 2337 N N . TYR B 1 139 ? 1.369 18.438 -3.551 1 97.94 139 TYR B N 1
ATOM 2338 C CA . TYR B 1 139 ? 2.521 19.344 -3.57 1 97.94 139 TYR B CA 1
ATOM 2339 C C . TYR B 1 139 ? 3.812 18.578 -3.307 1 97.94 139 TYR B C 1
ATOM 2341 O O . TYR B 1 139 ? 3.951 17.922 -2.271 1 97.94 139 TYR B O 1
ATOM 2349 N N . GLY B 1 140 ? 4.719 18.672 -4.234 1 98.31 140 GLY B N 1
ATOM 2350 C CA . GLY B 1 140 ? 5.992 17.969 -4.121 1 98.31 140 GLY B CA 1
ATOM 2351 C C . GLY B 1 140 ? 7.137 18.891 -3.738 1 98.31 140 GLY B C 1
ATOM 2352 O O . GLY B 1 140 ? 7.227 20.016 -4.234 1 98.31 140 GLY B O 1
ATOM 2353 N N . PHE B 1 141 ? 7.941 18.484 -2.83 1 98.19 141 PHE B N 1
ATOM 2354 C CA . PHE B 1 141 ? 9.18 19.156 -2.467 1 98.19 141 PHE B CA 1
ATOM 2355 C C . PHE B 1 141 ? 10.391 18.375 -2.98 1 98.19 141 PHE B C 1
ATOM 2357 O O . PHE B 1 141 ? 10.828 17.406 -2.35 1 98.19 141 PHE B O 1
ATOM 2364 N N . GLY B 1 142 ? 10.914 18.828 -4.074 1 97.62 142 GLY B N 1
ATOM 2365 C CA . GLY B 1 142 ? 12.062 18.172 -4.699 1 97.62 142 GLY B CA 1
ATOM 2366 C C . GLY B 1 142 ? 13.391 18.625 -4.129 1 97.62 142 GLY B C 1
ATOM 2367 O O . GLY B 1 142 ? 13.453 19.641 -3.418 1 97.62 142 GLY B O 1
ATOM 2368 N N . GLU B 1 143 ? 14.422 17.812 -4.441 1 97.06 143 GLU B N 1
ATOM 2369 C CA . GLU B 1 143 ? 15.781 18.109 -3.99 1 97.06 143 GLU B CA 1
ATOM 2370 C C . GLU B 1 143 ? 15.812 18.422 -2.496 1 97.06 143 GLU B C 1
ATOM 2372 O O . GLU B 1 143 ? 16.453 19.391 -2.07 1 97.06 143 GLU B O 1
ATOM 2377 N N . TYR B 1 144 ? 15.039 17.656 -1.79 1 96.5 144 TYR B N 1
ATOM 2378 C CA . TYR B 1 144 ? 14.883 17.891 -0.358 1 96.5 144 TYR B CA 1
ATOM 2379 C C . TYR B 1 144 ? 15.992 17.188 0.428 1 96.5 144 TYR B C 1
ATOM 2381 O O . TYR B 1 144 ? 16.344 16.047 0.128 1 96.5 144 TYR B O 1
ATOM 2389 N N . GLN B 1 145 ? 16.562 17.922 1.344 1 93.38 145 GLN B N 1
ATOM 2390 C CA . GLN B 1 145 ? 17.562 17.375 2.262 1 93.38 145 GLN B CA 1
ATOM 2391 C C . GLN B 1 145 ? 17.109 17.547 3.713 1 93.38 145 GLN B C 1
ATOM 2393 O O . GLN B 1 145 ? 16.422 18.5 4.047 1 93.38 145 GLN B O 1
ATOM 2398 N N . LEU B 1 146 ? 17.578 16.594 4.473 1 89.94 146 LEU B N 1
ATOM 2399 C CA . LEU B 1 146 ? 17.234 16.656 5.887 1 89.94 146 LEU B CA 1
ATOM 2400 C C . LEU B 1 146 ? 17.766 17.938 6.52 1 89.94 146 LEU B C 1
ATOM 2402 O O . LEU B 1 146 ? 18.906 18.344 6.242 1 89.94 146 LEU B O 1
ATOM 2406 N N . ASN B 1 147 ? 16.969 18.562 7.379 1 85.56 147 ASN B N 1
ATOM 2407 C CA . ASN B 1 147 ? 17.312 19.734 8.18 1 85.56 147 ASN B CA 1
ATOM 2408 C C . ASN B 1 147 ? 17.672 20.938 7.309 1 85.56 147 ASN B C 1
ATOM 2410 O O . ASN B 1 147 ? 18.391 21.828 7.738 1 85.56 147 ASN B O 1
ATOM 2414 N N . GLN B 1 148 ? 17.25 20.875 6.094 1 91.25 148 GLN B N 1
ATOM 2415 C CA . GLN B 1 148 ? 17.391 22.016 5.195 1 91.25 148 GLN B CA 1
ATOM 2416 C C . GLN B 1 148 ? 16.312 23.062 5.449 1 91.25 148 GLN B C 1
ATOM 2418 O O . GLN B 1 148 ? 15.164 22.703 5.746 1 91.25 148 GLN B O 1
ATOM 2423 N N . ASP B 1 149 ? 16.797 24.297 5.332 1 94.94 149 ASP B N 1
ATOM 2424 C CA . ASP B 1 149 ? 15.781 25.344 5.414 1 94.94 149 ASP B CA 1
ATOM 2425 C C . ASP B 1 149 ? 14.945 25.406 4.137 1 94.94 149 ASP B C 1
ATOM 2427 O O . ASP B 1 149 ? 15.477 25.641 3.051 1 94.94 149 ASP B O 1
ATOM 2431 N N . ARG B 1 150 ? 13.68 25.141 4.312 1 96.5 150 ARG B N 1
ATOM 2432 C CA . ARG B 1 150 ? 12.734 25.203 3.201 1 96.5 150 ARG B CA 1
ATOM 2433 C C . ARG B 1 150 ? 11.57 26.141 3.523 1 96.5 150 ARG B C 1
ATOM 2435 O O . ARG B 1 150 ? 10.469 25.969 3.006 1 96.5 150 ARG B O 1
ATOM 2442 N N . SER B 1 151 ? 11.805 27.141 4.367 1 97.5 151 SER B N 1
ATOM 2443 C CA . SER B 1 151 ? 10.75 27.969 4.93 1 97.5 151 SER B CA 1
ATOM 2444 C C . SER B 1 151 ? 10.023 28.75 3.836 1 97.5 151 SER B C 1
ATOM 2446 O O . SER B 1 151 ? 8.797 28.875 3.875 1 97.5 151 SER B O 1
ATOM 2448 N N . LYS B 1 152 ? 10.734 29.234 2.881 1 97.44 152 LYS B N 1
ATOM 2449 C CA . LYS B 1 152 ? 10.102 30.016 1.822 1 97.44 152 LYS B CA 1
ATOM 2450 C C . LYS B 1 152 ? 9.133 29.172 1.012 1 97.44 152 LYS B C 1
ATOM 2452 O O . LYS B 1 152 ? 7.992 29.578 0.774 1 97.44 152 LYS B O 1
ATOM 2457 N N . GLU B 1 153 ? 9.562 28.031 0.585 1 97.62 153 GLU B N 1
ATOM 2458 C CA . GLU B 1 153 ? 8.727 27.125 -0.191 1 97.62 153 GLU B CA 1
ATOM 2459 C C . GLU B 1 153 ? 7.543 26.625 0.632 1 97.62 153 GLU B C 1
ATOM 2461 O O . GLU B 1 153 ? 6.43 26.5 0.118 1 97.62 153 GLU B O 1
ATOM 2466 N N . ILE B 1 154 ? 7.738 26.312 1.864 1 98.38 154 ILE B N 1
ATOM 2467 C CA . ILE B 1 154 ? 6.676 25.859 2.754 1 98.38 154 ILE B CA 1
ATOM 2468 C C . ILE B 1 154 ? 5.645 26.969 2.939 1 98.38 154 ILE B C 1
ATOM 2470 O O . ILE B 1 154 ? 4.438 26.703 2.951 1 98.38 154 ILE B O 1
ATOM 2474 N N . GLN B 1 155 ? 6.141 28.234 3.074 1 97.88 155 GLN B N 1
ATOM 2475 C CA . GLN B 1 155 ? 5.215 29.359 3.215 1 97.88 155 GLN B CA 1
ATOM 2476 C C . GLN B 1 155 ? 4.328 29.5 1.981 1 97.88 155 GLN B C 1
ATOM 2478 O O . GLN B 1 155 ? 3.148 29.844 2.094 1 97.88 155 GLN B O 1
ATOM 2483 N N . GLU B 1 156 ? 4.883 29.266 0.836 1 97.38 156 GLU B N 1
ATOM 2484 C CA . GLU B 1 156 ? 4.082 29.297 -0.385 1 97.38 156 GLU B CA 1
ATOM 2485 C C . GLU B 1 156 ? 2.975 28.25 -0.347 1 97.38 156 GLU B C 1
ATOM 2487 O O . GLU B 1 156 ? 1.835 28.531 -0.725 1 97.38 156 GLU B O 1
ATOM 2492 N N . PHE B 1 157 ? 3.281 27.047 0.049 1 98 157 PHE B N 1
ATOM 2493 C CA . PHE B 1 157 ? 2.295 25.984 0.225 1 98 157 PHE B CA 1
ATOM 2494 C C . PHE B 1 157 ? 1.25 26.375 1.259 1 98 157 PHE B C 1
ATOM 2496 O O . PHE B 1 157 ? 0.052 26.188 1.047 1 98 157 PHE B O 1
ATOM 2503 N N . LEU B 1 158 ? 1.685 26.984 2.33 1 97.56 158 LEU B N 1
ATOM 2504 C CA . LEU B 1 158 ? 0.776 27.359 3.406 1 97.56 158 LEU B CA 1
ATOM 2505 C C . LEU B 1 158 ? -0.19 28.453 2.947 1 97.56 158 LEU B C 1
ATOM 2507 O O . LEU B 1 158 ? -1.323 28.531 3.426 1 97.56 158 LEU B O 1
ATOM 2511 N N . ASN B 1 159 ? 0.241 29.281 2 1 96.31 159 ASN B N 1
ATOM 2512 C CA . ASN B 1 159 ? -0.644 30.297 1.43 1 96.31 159 ASN B CA 1
ATOM 2513 C C . ASN B 1 159 ? -1.825 29.656 0.703 1 96.31 159 ASN B C 1
ATOM 2515 O O . ASN B 1 159 ? -2.926 30.203 0.695 1 96.31 159 ASN B O 1
ATOM 2519 N N . ILE B 1 160 ? -1.593 28.516 0.184 1 94.38 160 ILE B N 1
ATOM 2520 C CA . ILE B 1 160 ? -2.648 27.781 -0.499 1 94.38 160 ILE B CA 1
ATOM 2521 C C . ILE B 1 160 ? -3.586 27.141 0.529 1 94.38 160 ILE B C 1
ATOM 2523 O O . ILE B 1 160 ? -4.809 27.188 0.372 1 94.38 160 ILE B O 1
ATOM 2527 N N . VAL B 1 161 ? -3.066 26.547 1.595 1 95.38 161 VAL B N 1
ATOM 2528 C CA . VAL B 1 161 ? -3.82 25.844 2.625 1 95.38 161 VAL B CA 1
ATOM 2529 C C . VAL B 1 161 ? -4.715 26.828 3.377 1 95.38 161 VAL B C 1
ATOM 2531 O O . VAL B 1 161 ? -5.859 26.5 3.713 1 95.38 161 VAL B O 1
ATOM 2534 N N . ASN B 1 162 ? -4.273 28 3.623 1 91.06 162 ASN B N 1
ATOM 2535 C CA . ASN B 1 162 ? -4.953 28.969 4.484 1 91.06 162 ASN B CA 1
ATOM 2536 C C . ASN B 1 162 ? -5.973 29.797 3.703 1 91.06 162 ASN B C 1
ATOM 2538 O O . ASN B 1 162 ? -6.672 30.625 4.277 1 91.06 162 ASN B O 1
ATOM 2542 N N . GLN B 1 163 ? -6.082 29.562 2.461 1 82.38 163 GLN B N 1
ATOM 2543 C CA . GLN B 1 163 ? -7.145 30.203 1.695 1 82.38 163 GLN B CA 1
ATOM 2544 C C . GLN B 1 163 ? -8.492 29.547 1.978 1 82.38 163 GLN B C 1
ATOM 2546 O O . GLN B 1 163 ? -8.562 28.359 2.285 1 82.38 163 GLN B O 1
#

Radius of gyration: 20.34 Å; Cα contacts (8 Å, |Δi|>4): 652; chains: 2; bounding box: 38×62×43 Å

Sequence (326 aa):
MKKNTIVLSCSNSDVSKSLNYDLATKIAKLGSFDFINLADYNVDHISSDTVEKVPAKISELNEKLLPYEKMIFVTPEINGYMPGFAKNILDWLSINKNWLGNKKAYIVAATPGAKAAPMVRAILTDVLGFFGAQVVGSYGFGEYQLNQDRSKEIQEFLNIVNQMKKNTIVLSCSNSDVSKSLNYDLATKIAKLGSFDFINLADYNVDHISSDTVEKVPAKISELNEKLLPYEKMIFVTPEINGYMPGFAKNILDWLSINKNWLGNKKAYIVAATPGAKAAPMVRAILTDVLGFFGAQVVGSYGFGEYQLNQDRSKEIQEFLNIVNQ